Protein AF-A0A7J2NN88-F1 (afdb_monomer)

Foldseek 3Di:
DDDDDDDDDQFFAFQLVLLFLQQLLCVLVVHDGADWDWDCDPPPRDPTDTHRPPPPLPDADWQKLTKHFPDPVQWDKDFDFWDQDQPLDDPCPVPCVLQDDPVNLVVLVVVCCVVVLEHPVVVVQVVVQCVVLVVPRSLSSSQSVCSVVSDHDGDGNVSRVPDRDRDRPPDIDTDHPDIDIDIDALDQVSLVSSQSQAQPKDDGPDPDIDGHPDDDHDWDWDKDFFKDQAQGKDFDPDPQKAFDDADKDFQRWDQQVLVRHIDTTMIGGGRTMIGHMWIWDADPNDIHIGHPVSSCRRSVNPRD

pLDDT: mean 73.04, std 17.78, range [22.86, 96.5]

Nearest PDB structures (foldseek):
  7u6o-assembly1_A  TM=3.841E-01  e=6.157E+00  Ostreococcus tauri
  2v8m-assembly4_D  TM=2.211E-01  e=1.407E+00  Rhizopus arrhizus
  3nyy-assembly1_A-2  TM=2.351E-01  e=3.412E+00  Mediterraneibacter gnavus ATCC 29149

Radius of gyration: 25.9 Å; Cα contacts (8 Å, |Δi|>4): 496; chains: 1; bounding box: 53×58×75 Å

Solvent-accessible surface area (backbone atoms only — not comparable to full-atom values): 18151 Å² total; per-residue (Å²): 141,86,88,82,90,84,88,80,84,78,57,45,48,29,68,60,43,40,52,39,52,53,42,40,49,24,57,67,66,76,42,78,69,74,62,72,42,72,51,81,52,88,72,68,88,55,87,62,47,74,39,62,64,75,74,78,67,71,92,56,68,74,22,33,63,17,28,33,53,89,47,82,84,61,62,50,72,57,80,55,68,74,44,78,36,35,69,66,62,54,100,58,78,84,47,74,92,50,72,57,52,72,65,57,39,50,55,52,49,51,54,34,32,78,70,67,68,42,51,78,64,55,53,53,52,49,54,51,33,42,59,73,49,70,64,38,67,67,59,52,23,28,47,42,49,42,54,71,76,63,57,80,81,76,80,49,45,77,70,35,73,72,38,73,42,72,44,75,47,82,52,72,48,78,48,62,98,54,66,55,63,47,78,49,61,72,51,66,68,66,60,57,62,52,62,67,33,51,75,40,63,51,71,40,82,93,85,43,71,51,61,32,84,72,76,81,86,92,76,76,73,45,81,48,74,45,77,47,57,25,64,38,54,35,62,58,88,47,95,68,38,46,81,73,50,66,65,71,43,74,72,47,68,44,64,33,61,78,78,70,39,79,42,71,42,39,28,30,39,56,68,23,31,33,34,33,51,26,32,34,38,79,54,97,91,40,81,43,28,42,47,42,65,38,51,36,54,59,46,43,71,56,64,122

Secondary structure (DSSP, 8-state):
----------SB-HHHHHHHHHHHHHHHTTPPPPPEEEE--SSS----EEEE-GGGTTTS--EEEEEE-S-GGG-B--B---EEEETT--TTTT-GGG---HHHHHHHHHHHHHTTSS-HHHHHHHHHHHHHTTS-HHHHHHHHHHHHHT-S-PPPHHHHTT-EEEE----B--B-S--EEEEE-S-HHHHHHGGGGTT-EEEETTTEEEE----PPP---EEEEEEEE-SS-EESS-SSSEEEE--EEEEEEEEETTTTEEEEEEEEPTT-EEEEEEEEEEETTEEEEEEHHHHHHHHTS---

Mean predicted aligned error: 15.73 Å

Structure (mmCIF, N/CA/C/O backbone):
data_AF-A0A7J2N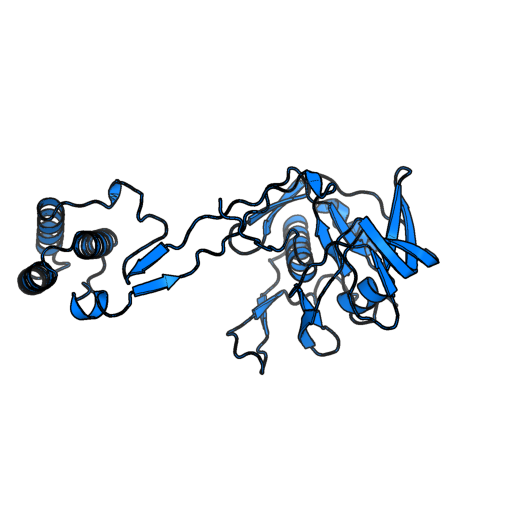N8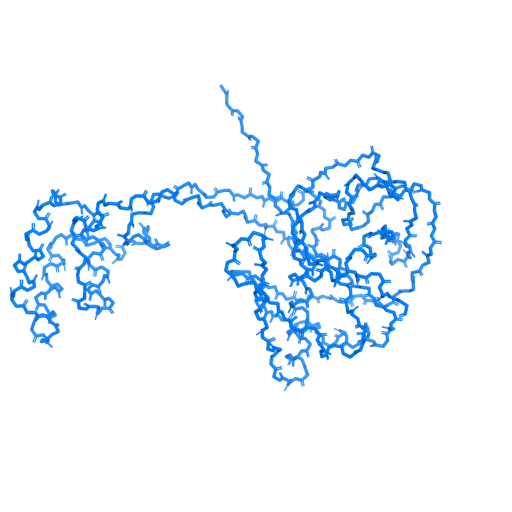8-F1
#
_entry.id   AF-A0A7J2NN88-F1
#
loop_
_atom_site.group_PDB
_atom_site.id
_atom_site.type_symbol
_atom_site.label_atom_id
_atom_site.label_alt_id
_atom_site.label_comp_id
_atom_site.label_asym_id
_atom_site.label_entity_id
_atom_site.label_seq_id
_atom_site.pdbx_PDB_ins_code
_atom_site.Cartn_x
_atom_site.Cartn_y
_atom_site.Cartn_z
_atom_site.occupancy
_atom_site.B_iso_or_equiv
_atom_site.auth_seq_id
_atom_site.auth_comp_id
_atom_site.auth_asym_id
_atom_site.auth_atom_id
_atom_site.pdbx_PDB_model_num
ATOM 1 N N . MET A 1 1 ? -7.362 36.820 5.274 1.00 25.73 1 MET A N 1
ATOM 2 C CA . MET A 1 1 ? -7.423 35.546 4.524 1.00 25.73 1 MET A CA 1
ATOM 3 C C . MET A 1 1 ? -6.273 34.670 4.976 1.00 25.73 1 MET A C 1
ATOM 5 O O . MET A 1 1 ? -5.182 35.193 5.164 1.00 25.73 1 MET A O 1
ATOM 9 N N . SER A 1 2 ? -6.511 33.378 5.180 1.00 22.86 2 SER A N 1
ATOM 10 C CA . SER A 1 2 ? -5.514 32.469 5.754 1.00 22.86 2 SER A CA 1
ATOM 11 C C . SER A 1 2 ? -5.391 31.232 4.872 1.00 22.86 2 SER A C 1
ATOM 13 O O . SER A 1 2 ? -6.405 30.613 4.565 1.00 22.86 2 SER A O 1
ATOM 15 N N . HIS A 1 3 ? -4.165 30.860 4.498 1.00 28.39 3 HIS A N 1
ATOM 16 C CA . HIS A 1 3 ? -3.872 29.606 3.801 1.00 28.39 3 HIS A CA 1
ATOM 17 C C . HIS A 1 3 ? -3.159 28.631 4.754 1.00 28.39 3 HIS A C 1
ATOM 19 O O . HIS A 1 3 ? -2.426 29.049 5.652 1.00 28.39 3 HIS A O 1
ATOM 25 N N . LYS A 1 4 ? -3.380 27.324 4.579 1.00 26.64 4 LYS A N 1
ATOM 26 C CA . LYS A 1 4 ? -2.626 26.252 5.251 1.00 26.64 4 LYS A CA 1
ATOM 27 C C . LYS A 1 4 ? -2.262 25.193 4.218 1.00 26.64 4 LYS A C 1
ATOM 29 O O . LYS A 1 4 ? -3.136 24.685 3.525 1.00 26.64 4 LYS A O 1
ATOM 34 N N . ARG A 1 5 ? -0.977 24.850 4.153 1.00 30.09 5 ARG A N 1
ATOM 35 C CA . ARG A 1 5 ? -0.443 23.739 3.360 1.00 30.09 5 ARG A CA 1
ATOM 36 C C . ARG A 1 5 ? -0.447 22.469 4.215 1.00 30.09 5 ARG A C 1
ATOM 38 O O . ARG A 1 5 ? 0.022 22.496 5.351 1.00 30.09 5 ARG A O 1
ATOM 45 N N . ILE A 1 6 ? -0.995 21.385 3.674 1.00 37.09 6 ILE A N 1
ATOM 46 C CA . ILE A 1 6 ? -1.133 20.067 4.314 1.00 37.09 6 ILE A CA 1
ATOM 47 C C . ILE A 1 6 ? -0.620 19.019 3.312 1.00 37.09 6 ILE A C 1
ATOM 49 O O . ILE A 1 6 ? -0.833 19.186 2.111 1.00 37.09 6 ILE A O 1
ATOM 53 N N . ALA A 1 7 ? 0.081 17.984 3.778 1.00 35.41 7 ALA A N 1
ATOM 54 C CA . ALA A 1 7 ? 0.614 16.906 2.944 1.00 35.41 7 ALA A CA 1
ATOM 55 C C . ALA A 1 7 ? 0.288 15.533 3.559 1.00 35.41 7 ALA A C 1
ATOM 57 O O . ALA A 1 7 ? 0.607 15.333 4.728 1.00 35.41 7 ALA A O 1
ATOM 58 N N . SER A 1 8 ? -0.271 14.631 2.734 1.00 43.12 8 SER A N 1
ATOM 59 C CA . SER A 1 8 ? -0.613 13.226 3.039 1.00 43.12 8 SER A CA 1
ATOM 60 C C . SER A 1 8 ? 0.089 12.230 2.118 1.00 43.12 8 SER A C 1
ATOM 62 O O . SER A 1 8 ? 0.478 12.589 1.003 1.00 43.12 8 SER A O 1
ATOM 64 N N . TYR A 1 9 ? 0.047 10.945 2.486 1.00 51.28 9 TYR A N 1
ATOM 65 C CA . TYR A 1 9 ? 0.211 9.820 1.563 1.00 51.28 9 TYR A CA 1
ATOM 66 C C . TYR A 1 9 ? -1.065 9.569 0.740 1.00 51.28 9 TYR A C 1
ATOM 68 O O . TYR A 1 9 ? -2.156 9.402 1.278 1.00 51.28 9 TYR A O 1
ATOM 76 N N . ARG A 1 10 ? -0.914 9.527 -0.589 1.00 60.31 10 ARG A N 1
ATOM 77 C CA . ARG A 1 10 ? -2.006 9.404 -1.576 1.00 60.31 10 ARG A CA 1
ATOM 78 C C . ARG A 1 10 ? -2.145 7.999 -2.178 1.00 60.31 10 ARG A C 1
ATOM 80 O O . ARG A 1 10 ? -2.631 7.864 -3.293 1.00 60.31 10 ARG A O 1
ATOM 87 N N . PHE A 1 11 ? -1.626 6.980 -1.499 1.00 72.38 11 PHE A N 1
ATOM 88 C CA . PHE A 1 11 ? -1.401 5.658 -2.082 1.00 72.38 11 PHE A CA 1
ATOM 89 C C . PHE A 1 11 ? -1.310 4.565 -1.017 1.00 72.38 11 PHE A C 1
ATOM 91 O O . PHE A 1 11 ? -1.088 4.853 0.161 1.00 72.38 11 PHE A O 1
ATOM 98 N N . ILE A 1 12 ? -1.426 3.312 -1.451 1.00 76.56 12 ILE A N 1
ATOM 99 C CA . ILE A 1 12 ? -1.136 2.137 -0.629 1.00 76.56 12 ILE A CA 1
ATOM 100 C C . ILE A 1 12 ? 0.362 1.822 -0.748 1.00 76.56 12 ILE A C 1
ATOM 102 O O . ILE A 1 12 ? 0.826 1.535 -1.855 1.00 76.56 12 ILE A O 1
ATOM 106 N N . PRO A 1 13 ? 1.124 1.808 0.363 1.00 75.69 13 PRO A N 1
ATOM 107 C CA . PRO A 1 13 ? 2.543 1.474 0.328 1.00 75.69 13 PRO A CA 1
ATOM 108 C C . PRO A 1 13 ? 2.817 0.069 -0.231 1.00 75.69 13 PRO A C 1
ATOM 110 O O . PRO A 1 13 ? 2.067 -0.855 0.105 1.00 75.69 13 PRO A O 1
ATOM 113 N N . PRO A 1 14 ? 3.928 -0.127 -0.971 1.00 77.56 14 PRO A N 1
ATOM 114 C CA . PRO A 1 14 ? 4.373 -1.421 -1.488 1.00 77.56 14 PRO A CA 1
ATOM 115 C C . PRO A 1 14 ? 4.200 -2.588 -0.513 1.00 77.56 14 PRO A C 1
ATOM 117 O O . PRO A 1 14 ? 3.516 -3.561 -0.823 1.00 77.56 14 PRO A O 1
ATOM 120 N N . THR A 1 15 ? 4.716 -2.440 0.710 1.00 72.38 15 THR A N 1
ATOM 121 C CA . THR A 1 15 ? 4.679 -3.467 1.764 1.00 72.38 15 THR A CA 1
ATOM 122 C C . THR A 1 15 ? 3.265 -3.791 2.245 1.00 72.38 15 THR A C 1
ATOM 124 O O . THR A 1 15 ? 2.949 -4.947 2.527 1.00 72.38 15 THR A O 1
ATOM 127 N N . THR A 1 16 ? 2.393 -2.781 2.328 1.00 77.12 16 THR A N 1
ATOM 128 C CA . THR A 1 16 ? 0.988 -2.968 2.718 1.00 77.12 16 THR A CA 1
ATOM 129 C C . THR A 1 16 ? 0.231 -3.710 1.622 1.00 77.12 16 THR A C 1
ATOM 131 O O . THR A 1 16 ? -0.538 -4.620 1.931 1.00 77.12 16 THR A O 1
ATOM 134 N N . PHE A 1 17 ? 0.483 -3.363 0.357 1.00 82.06 17 PHE A N 1
ATOM 135 C CA . PHE A 1 17 ? -0.151 -4.011 -0.787 1.00 82.06 17 PHE A CA 1
ATOM 136 C C . PHE A 1 17 ? 0.318 -5.465 -0.961 1.00 82.06 17 PHE A C 1
ATOM 138 O O . PHE A 1 17 ? -0.526 -6.345 -1.100 1.00 82.06 17 PHE A O 1
ATOM 145 N N . SER A 1 18 ? 1.617 -5.764 -0.803 1.00 78.88 18 SER A N 1
ATOM 146 C CA . SER A 1 18 ? 2.124 -7.151 -0.799 1.00 78.88 18 SER A CA 1
ATOM 147 C C . SER A 1 18 ? 1.415 -8.022 0.238 1.00 78.88 18 SER A C 1
ATOM 149 O O . SER A 1 18 ? 0.955 -9.120 -0.064 1.00 78.88 18 SER A O 1
ATOM 151 N N . GLY A 1 19 ? 1.294 -7.527 1.475 1.00 78.56 19 GLY A N 1
ATOM 152 C CA . GLY A 1 19 ? 0.622 -8.269 2.540 1.00 78.56 19 GLY A CA 1
ATOM 153 C C . GLY A 1 19 ? -0.883 -8.424 2.313 1.00 78.56 19 GLY A C 1
ATOM 154 O O . GLY A 1 19 ? -1.482 -9.385 2.786 1.00 78.56 19 GLY A O 1
ATOM 155 N N . TYR A 1 20 ? -1.517 -7.484 1.614 1.00 84.81 20 TYR A N 1
ATOM 156 C CA . TYR A 1 20 ? -2.911 -7.610 1.196 1.00 84.81 20 TYR A CA 1
ATOM 157 C C . TYR A 1 20 ? -3.074 -8.735 0.161 1.00 84.81 20 TYR A C 1
ATOM 159 O O . TYR A 1 20 ? -3.849 -9.657 0.408 1.00 84.81 20 TYR A O 1
ATOM 167 N N . LEU A 1 21 ? -2.275 -8.727 -0.910 1.00 85.56 21 LEU A N 1
ATOM 168 C CA . LEU A 1 21 ? -2.318 -9.733 -1.979 1.00 85.56 21 LEU A CA 1
ATOM 169 C C . LEU A 1 21 ? -2.053 -11.156 -1.472 1.00 85.56 21 LEU A C 1
ATOM 171 O O . LEU A 1 21 ? -2.799 -12.070 -1.808 1.00 85.56 21 LEU A O 1
ATOM 175 N N . LEU A 1 22 ? -1.053 -11.343 -0.601 1.00 82.94 22 LEU A N 1
ATOM 176 C CA . LEU A 1 22 ? -0.757 -12.661 -0.024 1.00 82.94 22 LEU A CA 1
ATOM 177 C C . LEU A 1 22 ? -1.955 -13.228 0.758 1.00 82.94 22 LEU A C 1
ATOM 179 O O . LEU A 1 22 ? -2.246 -14.418 0.671 1.00 82.94 22 LEU A O 1
ATOM 183 N N . ARG A 1 23 ? -2.676 -12.388 1.515 1.00 84.81 23 ARG A N 1
ATOM 184 C CA . ARG A 1 23 ? -3.878 -12.839 2.237 1.00 84.81 23 ARG A CA 1
ATOM 185 C C . ARG A 1 23 ? -4.978 -13.259 1.275 1.00 84.81 23 ARG A C 1
ATOM 187 O O . ARG A 1 23 ? -5.608 -14.278 1.529 1.00 84.81 23 ARG A O 1
ATOM 194 N N . LEU A 1 24 ? -5.192 -12.504 0.196 1.00 87.31 24 LEU A N 1
ATOM 195 C CA . LEU A 1 24 ? -6.176 -12.877 -0.820 1.00 87.31 24 LEU A CA 1
ATOM 196 C C . LEU A 1 24 ? -5.834 -14.215 -1.467 1.00 87.31 24 LEU A C 1
ATOM 198 O O . LEU A 1 24 ? -6.719 -15.048 -1.597 1.00 87.31 24 LEU A O 1
ATOM 202 N N . LEU A 1 25 ? -4.562 -14.442 -1.799 1.00 85.38 25 LEU A N 1
ATOM 203 C CA . LEU A 1 25 ? -4.122 -15.697 -2.403 1.00 85.38 25 LEU A CA 1
ATOM 204 C C . LEU A 1 25 ? -4.318 -16.893 -1.464 1.00 85.38 25 LEU A C 1
ATOM 206 O O . LEU A 1 25 ? -4.768 -17.952 -1.882 1.00 85.38 25 LEU A O 1
ATOM 210 N N . HIS A 1 26 ? -4.018 -16.734 -0.172 1.00 84.75 26 HIS A N 1
ATOM 211 C CA . HIS A 1 26 ? -4.295 -17.793 0.801 1.00 84.75 26 HIS A CA 1
ATOM 212 C C . HIS A 1 26 ? -5.800 -18.061 0.924 1.00 84.75 26 HIS A C 1
ATOM 214 O O . HIS A 1 26 ? -6.202 -19.218 0.984 1.00 84.75 26 HIS A O 1
ATOM 220 N N . LEU A 1 27 ? -6.627 -17.009 0.926 1.00 86.94 27 LEU A N 1
ATOM 221 C CA . LEU A 1 27 ? -8.084 -17.144 0.972 1.00 86.94 27 LEU A CA 1
ATOM 222 C C . LEU A 1 27 ? -8.647 -17.819 -0.282 1.00 86.94 27 LEU A C 1
ATOM 224 O O . LEU A 1 27 ? -9.526 -18.665 -0.151 1.00 86.94 27 LEU A O 1
ATOM 228 N N . SER A 1 28 ? -8.154 -17.477 -1.474 1.00 87.06 28 SER A N 1
ATOM 229 C CA . SER A 1 28 ? -8.618 -18.082 -2.727 1.00 87.06 28 SER A CA 1
ATOM 230 C C . SER A 1 28 ? -8.221 -19.550 -2.856 1.00 87.06 28 SER A C 1
ATOM 232 O O . SER A 1 28 ? -8.925 -20.321 -3.496 1.00 87.06 28 SER A O 1
ATOM 234 N N . GLN A 1 29 ? -7.129 -19.948 -2.205 1.00 85.81 29 GLN A N 1
ATOM 235 C CA . GLN A 1 29 ? -6.633 -21.323 -2.174 1.00 85.81 29 GLN A CA 1
ATOM 236 C C . GLN A 1 29 ? -7.131 -22.127 -0.960 1.00 85.81 29 GLN A C 1
ATOM 238 O O . GLN A 1 29 ? -6.608 -23.211 -0.707 1.00 85.81 29 GLN A O 1
ATOM 243 N N . GLU A 1 30 ? -8.074 -21.591 -0.176 1.00 87.00 30 GLU A N 1
ATOM 244 C CA . GLU A 1 30 ? -8.588 -22.205 1.063 1.00 87.00 30 GLU A CA 1
ATOM 245 C C . GLU A 1 30 ? -7.484 -22.583 2.078 1.00 87.00 30 GLU A C 1
ATOM 247 O O . GLU A 1 30 ? -7.626 -23.487 2.904 1.00 87.00 30 GLU A O 1
ATOM 252 N N . LYS A 1 31 ? -6.356 -21.864 2.044 1.00 84.44 31 LYS A N 1
ATOM 253 C CA . LYS A 1 31 ? -5.227 -22.041 2.963 1.00 84.44 31 LYS A CA 1
ATOM 254 C C . LYS A 1 31 ? -5.415 -21.195 4.217 1.00 84.44 31 LYS A C 1
ATOM 256 O O . LYS A 1 31 ? -6.056 -20.144 4.218 1.00 84.44 31 LYS A O 1
ATOM 261 N N . SER A 1 32 ? -4.767 -21.605 5.306 1.00 83.00 32 SER A N 1
ATOM 262 C CA . SER A 1 32 ? -4.684 -20.773 6.509 1.00 83.00 32 SER A CA 1
ATOM 263 C C . SER A 1 32 ? -4.005 -19.440 6.197 1.00 83.00 32 SER A C 1
ATOM 265 O O . SER A 1 32 ? -2.971 -19.420 5.524 1.00 83.00 32 SER A O 1
ATOM 267 N N . LEU A 1 33 ? -4.539 -18.338 6.731 1.00 82.12 33 LEU A N 1
ATOM 268 C CA . LEU A 1 33 ? -3.935 -17.014 6.575 1.00 82.12 33 LEU A CA 1
ATOM 269 C C . LEU A 1 33 ? -2.472 -17.002 7.058 1.00 82.12 33 LEU A C 1
ATOM 271 O O . LEU A 1 33 ? -2.159 -17.637 8.071 1.00 82.12 33 LEU A O 1
ATOM 275 N N . PRO A 1 34 ? -1.583 -16.256 6.376 1.00 75.00 34 PRO A N 1
ATOM 276 C CA . PRO A 1 34 ? -0.173 -16.189 6.734 1.00 75.00 34 PRO A CA 1
ATOM 277 C C . PRO A 1 34 ? 0.003 -15.674 8.166 1.00 75.00 34 PRO A C 1
ATOM 279 O O . PRO A 1 34 ? -0.663 -14.723 8.599 1.00 75.00 34 PRO A O 1
ATOM 282 N N . LYS A 1 35 ? 0.919 -16.305 8.907 1.00 70.56 35 LYS A N 1
ATOM 283 C CA . LYS A 1 35 ? 1.255 -15.881 10.267 1.00 70.56 35 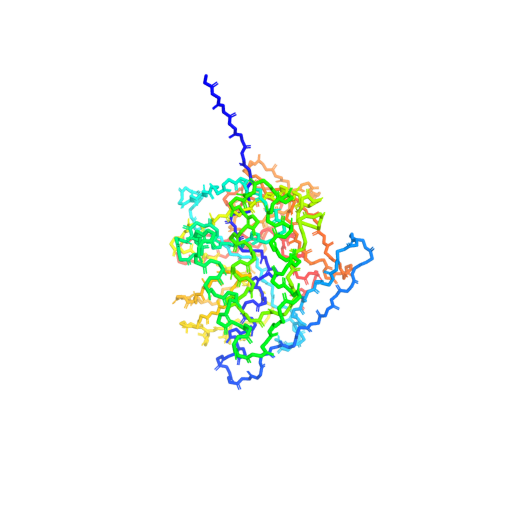LYS A CA 1
ATOM 284 C C . LYS A 1 35 ? 1.962 -14.527 10.224 1.00 70.56 35 LYS A C 1
ATOM 286 O O . LYS A 1 35 ? 2.771 -14.242 9.345 1.00 70.56 35 LYS A O 1
ATOM 291 N N . GLN A 1 36 ? 1.623 -13.673 11.182 1.00 68.12 36 GLN A N 1
ATOM 292 C CA . GLN A 1 36 ? 2.306 -12.398 11.366 1.00 68.12 36 GLN A CA 1
ATOM 293 C C . GLN A 1 36 ? 3.562 -12.629 12.198 1.00 68.12 36 GLN A C 1
ATOM 295 O O . GLN A 1 36 ? 3.471 -13.142 13.314 1.00 68.12 36 GLN A O 1
ATOM 300 N N . THR A 1 37 ? 4.702 -12.192 11.682 1.00 63.66 37 THR A N 1
ATOM 301 C CA . THR A 1 37 ? 5.968 -12.190 12.409 1.00 63.66 37 THR A CA 1
ATOM 302 C C . THR A 1 37 ? 6.229 -10.773 12.910 1.00 63.66 37 THR A C 1
ATOM 304 O O . THR A 1 37 ? 6.075 -9.788 12.181 1.00 63.66 37 THR A O 1
ATOM 307 N N . ILE A 1 38 ? 6.576 -10.651 14.190 1.00 62.69 38 ILE A N 1
ATOM 308 C CA . ILE A 1 38 ? 6.911 -9.362 14.795 1.00 62.69 38 ILE A CA 1
ATOM 309 C C . ILE A 1 38 ? 8.376 -9.074 14.502 1.00 62.69 38 ILE A C 1
ATOM 311 O O . ILE A 1 38 ? 9.263 -9.780 14.982 1.00 62.69 38 ILE A O 1
ATOM 315 N N . PHE A 1 39 ? 8.630 -8.014 13.741 1.00 58.78 39 PHE A N 1
ATOM 316 C CA . PHE A 1 39 ? 9.981 -7.540 13.505 1.00 58.78 39 PHE A CA 1
ATOM 317 C C . PHE A 1 39 ? 10.333 -6.459 14.528 1.00 58.78 39 PHE A C 1
ATOM 319 O O . PHE A 1 39 ? 9.760 -5.366 14.527 1.00 58.78 39 PHE A O 1
ATOM 326 N N . LYS A 1 40 ? 11.284 -6.768 15.414 1.00 57.53 40 LYS A N 1
ATOM 327 C CA . LYS A 1 40 ? 11.813 -5.813 16.391 1.00 57.53 40 LYS A CA 1
ATOM 328 C C . LYS A 1 40 ? 12.933 -5.014 15.738 1.00 57.53 40 LYS A C 1
ATOM 330 O O . LYS A 1 40 ? 13.948 -5.583 15.349 1.00 57.53 40 LYS A O 1
ATOM 335 N N . THR A 1 41 ? 12.753 -3.703 15.604 1.00 49.47 41 THR A N 1
ATOM 336 C CA . THR A 1 41 ? 13.817 -2.805 15.143 1.00 49.47 41 THR A CA 1
ATOM 337 C C . THR A 1 41 ? 14.453 -2.109 16.343 1.00 49.47 41 THR A C 1
ATOM 339 O O . THR A 1 41 ? 13.774 -1.729 17.294 1.00 49.47 41 THR A O 1
ATOM 342 N N . GLU A 1 42 ? 15.775 -1.939 16.315 1.00 51.91 42 GLU A N 1
ATOM 343 C CA . GLU A 1 42 ? 16.489 -1.261 17.405 1.00 51.91 42 GLU A CA 1
ATOM 344 C C . GLU A 1 42 ? 16.276 0.261 17.376 1.00 51.91 42 GLU A C 1
ATOM 346 O O . GLU A 1 42 ? 16.310 0.917 18.420 1.00 51.91 42 GLU A O 1
ATOM 351 N N . LYS A 1 43 ? 16.049 0.841 16.185 1.00 48.69 43 LYS A N 1
ATOM 352 C CA . LYS A 1 43 ? 15.820 2.281 15.981 1.00 48.69 43 LYS A CA 1
ATOM 353 C C . LYS A 1 43 ? 14.898 2.542 14.779 1.00 48.69 43 LYS A C 1
ATOM 355 O O . LYS A 1 43 ? 15.205 2.065 13.685 1.00 48.69 43 LYS A O 1
ATOM 360 N N . PRO A 1 44 ? 13.832 3.351 14.926 1.00 44.53 44 PRO A N 1
ATOM 361 C CA . PRO A 1 44 ? 13.361 3.975 16.166 1.00 44.53 44 PRO A CA 1
ATOM 362 C C . PRO A 1 44 ? 12.755 2.924 17.114 1.00 44.53 44 PRO A C 1
ATOM 364 O O . PRO A 1 44 ? 12.310 1.887 16.639 1.00 44.53 44 PRO A O 1
ATOM 367 N N . GLN A 1 45 ? 12.733 3.187 18.430 1.00 45.16 45 GLN A N 1
ATOM 368 C CA . GLN A 1 45 ? 12.013 2.361 19.419 1.00 45.16 45 GLN A CA 1
ATOM 369 C C . GLN A 1 45 ? 10.499 2.469 19.179 1.00 45.16 45 GLN A C 1
ATOM 371 O O . GLN A 1 45 ? 9.775 3.150 19.901 1.00 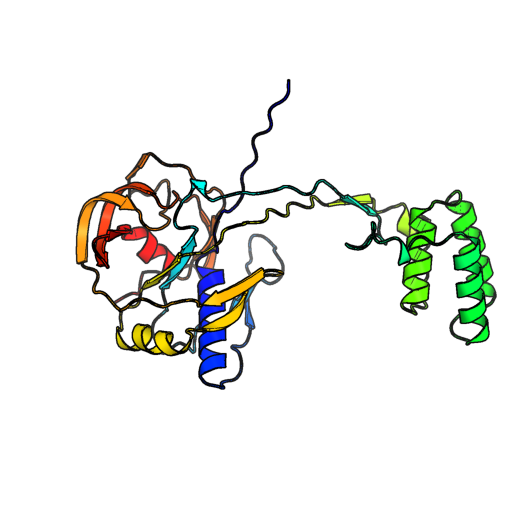45.16 45 GLN A O 1
ATOM 376 N N . ILE A 1 46 ? 10.025 1.856 18.103 1.00 45.78 46 ILE A N 1
ATOM 377 C CA . ILE A 1 46 ? 8.611 1.692 17.808 1.00 45.78 46 ILE A CA 1
ATOM 378 C C . ILE A 1 46 ? 8.314 0.229 18.097 1.00 45.78 46 ILE A C 1
ATOM 380 O O . ILE A 1 46 ? 8.946 -0.663 17.535 1.00 45.78 46 ILE A O 1
ATOM 384 N N . SER A 1 47 ? 7.392 -0.000 19.027 1.00 41.62 47 SER A N 1
ATOM 385 C CA . SER A 1 47 ? 6.919 -1.331 19.382 1.00 41.62 47 SER A CA 1
ATOM 386 C C . SER A 1 47 ? 6.347 -2.031 18.150 1.00 41.62 47 SER A C 1
ATOM 388 O O . SER A 1 47 ? 5.401 -1.530 17.545 1.00 41.62 47 SER A O 1
ATOM 390 N N . ASP A 1 48 ? 6.945 -3.178 17.835 1.00 48.22 48 ASP A N 1
ATOM 391 C CA . ASP A 1 48 ? 6.381 -4.311 17.107 1.00 48.22 48 ASP A CA 1
ATOM 392 C C . ASP A 1 48 ? 5.712 -3.984 15.760 1.00 48.22 48 ASP A C 1
ATOM 394 O O . ASP A 1 48 ? 4.494 -3.833 15.649 1.00 48.22 48 ASP A O 1
ATOM 398 N N . TYR A 1 49 ? 6.507 -3.943 14.684 1.00 53.91 49 TYR A N 1
ATOM 399 C CA . TYR A 1 49 ? 5.940 -3.986 13.337 1.00 53.91 49 TYR A CA 1
ATOM 400 C C . TYR A 1 49 ? 5.597 -5.426 12.967 1.00 53.91 49 TYR A C 1
ATOM 402 O O . TYR A 1 49 ? 6.470 -6.290 12.879 1.00 53.91 49 TYR A O 1
ATOM 410 N N . HIS A 1 50 ? 4.315 -5.664 12.713 1.00 57.38 50 HIS A N 1
ATOM 411 C CA . HIS A 1 50 ? 3.836 -6.926 12.170 1.00 57.38 50 HIS A CA 1
ATOM 412 C C . HIS A 1 50 ? 4.117 -6.957 10.671 1.00 57.38 50 HIS A C 1
ATOM 414 O O . HIS A 1 50 ? 3.526 -6.196 9.900 1.00 57.38 50 HIS A O 1
ATOM 420 N N . ILE A 1 51 ? 5.012 -7.844 10.259 1.00 60.28 51 ILE A N 1
ATOM 421 C CA . ILE A 1 51 ? 5.244 -8.162 8.855 1.00 60.28 51 ILE A CA 1
ATOM 422 C C . ILE A 1 51 ? 4.634 -9.539 8.612 1.00 60.28 51 ILE A C 1
ATOM 424 O O . ILE A 1 51 ? 4.760 -10.443 9.436 1.00 60.28 51 ILE A O 1
ATOM 428 N N . LEU A 1 52 ? 3.926 -9.696 7.497 1.00 62.81 52 LEU A N 1
ATOM 429 C CA . LEU A 1 52 ? 3.620 -11.036 7.017 1.00 62.81 52 LEU A CA 1
ATOM 430 C C . LEU A 1 52 ? 4.909 -11.607 6.459 1.00 62.81 52 LEU A C 1
ATOM 432 O O . LEU A 1 52 ? 5.476 -11.038 5.527 1.00 62.81 52 LEU A O 1
ATOM 436 N N . GLU A 1 53 ? 5.388 -12.684 7.061 1.00 57.12 53 GLU A N 1
ATOM 437 C CA . GLU A 1 53 ? 6.533 -13.400 6.530 1.00 57.12 53 GLU A CA 1
ATOM 438 C C . GLU A 1 53 ? 6.134 -13.943 5.156 1.00 57.12 53 GLU A C 1
ATOM 440 O O . GLU A 1 53 ? 5.279 -14.816 5.036 1.00 57.12 53 GLU A O 1
ATOM 445 N N . LEU A 1 54 ? 6.686 -13.344 4.097 1.00 57.16 54 LEU A N 1
ATOM 446 C CA . LEU A 1 54 ? 6.396 -13.700 2.704 1.00 57.16 54 LEU A CA 1
ATOM 447 C C . LEU A 1 54 ? 7.129 -14.995 2.298 1.00 57.16 54 LEU A C 1
ATOM 449 O O . LEU A 1 54 ? 7.527 -15.131 1.146 1.00 57.16 54 LEU A O 1
ATOM 453 N N . SER A 1 55 ? 7.362 -15.920 3.238 1.00 54.56 55 SER A N 1
ATOM 454 C CA . SER A 1 55 ? 8.053 -17.189 2.974 1.00 54.56 55 SER A CA 1
ATOM 455 C C . SER A 1 55 ? 7.275 -18.082 2.006 1.00 54.56 55 SER A C 1
ATOM 457 O O . SER A 1 55 ? 7.887 -18.858 1.278 1.00 54.56 55 SER A O 1
ATOM 459 N N . ASP A 1 56 ? 5.944 -17.936 1.971 1.00 51.94 56 ASP A N 1
ATOM 460 C CA . ASP A 1 56 ? 5.042 -18.930 1.376 1.00 51.94 56 ASP A CA 1
ATOM 461 C C . ASP A 1 56 ? 4.511 -18.588 -0.026 1.00 51.94 56 ASP A C 1
ATOM 463 O O . ASP A 1 56 ? 3.882 -19.433 -0.657 1.00 51.94 56 ASP A O 1
ATOM 467 N N . LEU A 1 57 ? 4.820 -17.417 -0.593 1.00 46.44 57 LEU A N 1
ATOM 468 C CA . LEU A 1 57 ? 4.543 -17.129 -2.013 1.00 46.44 57 LEU A CA 1
ATOM 469 C C . LEU A 1 57 ? 5.685 -17.683 -2.911 1.00 46.44 57 LEU A C 1
ATOM 471 O O . LEU A 1 57 ? 6.259 -16.973 -3.720 1.00 46.44 57 LEU A O 1
ATOM 475 N N . MET A 1 58 ? 6.059 -18.952 -2.697 1.00 46.78 58 MET A N 1
ATOM 476 C CA . MET A 1 58 ? 6.906 -19.826 -3.537 1.00 46.78 58 MET A CA 1
ATOM 477 C C . MET A 1 58 ? 8.232 -19.226 -4.080 1.00 46.78 58 MET A C 1
ATOM 479 O O . MET A 1 58 ? 8.386 -18.896 -5.253 1.00 46.78 58 MET A O 1
ATOM 483 N N . THR A 1 59 ? 9.255 -19.208 -3.217 1.00 46.47 59 THR A N 1
ATOM 484 C CA . THR A 1 59 ? 10.715 -19.056 -3.473 1.00 46.47 59 THR A CA 1
ATOM 485 C C . THR A 1 59 ? 11.283 -17.745 -4.037 1.00 46.47 59 THR A C 1
ATOM 487 O O . THR A 1 59 ? 12.462 -17.487 -3.791 1.00 46.47 59 THR A O 1
ATOM 490 N N . SER A 1 60 ? 10.507 -16.862 -4.668 1.00 54.50 60 SER A N 1
ATOM 491 C CA . SER A 1 60 ? 10.990 -15.531 -5.083 1.00 54.50 60 SER A CA 1
ATOM 492 C C . SER A 1 60 ? 9.990 -14.432 -4.720 1.00 54.50 60 SER A C 1
ATOM 494 O O . SER A 1 60 ? 8.780 -14.623 -4.689 1.00 54.50 60 SER A O 1
ATOM 496 N N . ARG A 1 61 ? 10.507 -13.277 -4.300 1.00 66.56 61 ARG A N 1
ATOM 497 C CA . ARG A 1 61 ? 9.717 -12.221 -3.656 1.00 66.56 61 ARG A CA 1
ATOM 498 C C . ARG A 1 61 ? 8.769 -11.574 -4.668 1.00 66.56 61 ARG A C 1
ATOM 500 O O . ARG A 1 61 ? 9.232 -10.954 -5.621 1.00 66.56 61 ARG A O 1
ATOM 507 N N . LEU A 1 62 ? 7.460 -11.627 -4.415 1.00 73.81 62 LEU A N 1
ATOM 508 C CA . LEU A 1 62 ? 6.485 -10.830 -5.161 1.00 73.81 62 LEU A CA 1
ATOM 509 C C . LEU A 1 62 ? 6.745 -9.332 -4.923 1.00 73.81 62 LEU A C 1
ATOM 511 O O . LEU A 1 62 ? 6.484 -8.810 -3.832 1.00 73.81 62 LEU A O 1
ATOM 515 N N . CYS A 1 63 ? 7.265 -8.635 -5.934 1.00 82.88 63 CYS A N 1
ATOM 516 C CA . CYS A 1 63 ? 7.598 -7.222 -5.829 1.00 82.88 63 CYS A CA 1
ATOM 517 C C . CYS A 1 63 ? 6.362 -6.371 -6.134 1.00 82.88 63 CYS A C 1
ATOM 519 O O . CYS A 1 63 ? 6.023 -6.104 -7.283 1.00 82.88 63 CYS A O 1
ATOM 521 N N . SER A 1 64 ? 5.672 -5.947 -5.080 1.00 86.44 64 SER A N 1
ATOM 522 C CA . SER A 1 64 ? 4.638 -4.917 -5.170 1.00 86.44 64 SER A CA 1
ATOM 523 C C . SER A 1 64 ? 5.286 -3.550 -5.336 1.00 86.44 64 SER A C 1
ATOM 525 O O . SER A 1 64 ? 6.195 -3.200 -4.583 1.00 86.44 64 SER A O 1
ATOM 527 N N . LEU A 1 65 ? 4.762 -2.742 -6.251 1.00 87.25 65 LEU A N 1
ATOM 528 C CA . LEU A 1 65 ? 5.174 -1.351 -6.429 1.00 87.25 65 LEU A CA 1
ATOM 529 C C . LEU A 1 65 ? 4.205 -0.370 -5.767 1.00 87.25 65 LEU A C 1
ATOM 531 O O . LEU A 1 65 ? 4.324 0.824 -5.995 1.00 87.25 65 LEU A O 1
ATOM 535 N N . GLY A 1 66 ? 3.290 -0.857 -4.921 1.00 84.81 66 GLY A N 1
ATOM 536 C CA . GLY A 1 66 ? 2.218 -0.067 -4.315 1.00 84.81 66 GLY A CA 1
ATOM 537 C C . GLY A 1 66 ? 1.007 0.071 -5.235 1.00 84.81 66 GLY A C 1
ATOM 538 O O . GLY A 1 66 ? 1.000 -0.451 -6.349 1.00 84.81 66 GLY A O 1
ATOM 539 N N . ALA A 1 67 ? -0.025 0.762 -4.750 1.00 86.56 67 ALA A N 1
ATOM 540 C CA . ALA A 1 67 ? -1.225 1.042 -5.534 1.00 86.56 67 ALA A CA 1
ATOM 541 C C . ALA A 1 67 ? -1.652 2.509 -5.416 1.00 86.56 67 ALA A C 1
ATOM 543 O O . ALA A 1 67 ? -1.642 3.080 -4.320 1.00 86.56 67 ALA A O 1
ATOM 544 N N . TYR A 1 68 ? -2.015 3.108 -6.551 1.00 83.88 68 TYR A N 1
ATOM 545 C CA . TYR A 1 68 ? -2.164 4.554 -6.738 1.00 83.88 68 TYR A CA 1
ATOM 546 C C . TYR A 1 68 ? -3.432 4.876 -7.535 1.00 83.88 68 TYR A C 1
ATOM 548 O O . TYR A 1 68 ? -3.837 4.065 -8.363 1.00 83.88 68 TYR A O 1
ATOM 556 N N . PRO A 1 69 ? -4.052 6.051 -7.338 1.00 76.62 69 PRO A N 1
ATOM 557 C CA . PRO A 1 69 ? -5.108 6.514 -8.231 1.00 76.62 69 PRO A CA 1
ATOM 558 C C . PRO A 1 69 ? -4.563 6.693 -9.650 1.00 76.62 69 PRO A C 1
ATOM 560 O O . PRO A 1 69 ? -3.472 7.244 -9.809 1.00 76.62 69 PRO A O 1
ATOM 563 N N . GLU A 1 70 ? -5.335 6.308 -10.667 1.00 67.19 70 GLU A N 1
ATOM 564 C CA . GLU A 1 70 ? -4.945 6.494 -12.075 1.00 67.19 70 GLU A CA 1
ATOM 565 C C . GLU A 1 70 ? -4.727 7.982 -12.412 1.00 67.19 70 GLU A C 1
ATOM 567 O O . GLU A 1 70 ? -3.804 8.345 -13.140 1.00 67.19 70 GLU A O 1
ATOM 572 N N . PHE A 1 71 ? -5.524 8.871 -11.806 1.00 61.62 71 PHE A N 1
ATOM 573 C CA . PHE A 1 71 ? -5.443 10.315 -12.023 1.00 61.62 71 PHE A CA 1
ATOM 574 C C . PHE A 1 71 ? -5.196 11.069 -10.719 1.00 61.62 71 PHE A C 1
ATOM 576 O O . PHE A 1 71 ? -6.043 11.085 -9.823 1.00 61.62 71 PHE A O 1
ATOM 583 N N . ALA A 1 72 ? -4.087 11.810 -10.647 1.00 54.66 72 ALA A N 1
ATOM 584 C CA . ALA A 1 72 ? -3.761 12.666 -9.502 1.00 54.66 72 ALA A CA 1
ATOM 585 C C . ALA A 1 72 ? -4.837 13.733 -9.195 1.00 54.66 72 ALA A C 1
ATOM 587 O O . ALA A 1 72 ? -4.934 14.190 -8.057 1.00 54.66 72 ALA A O 1
ATOM 588 N N . SER A 1 73 ? -5.645 14.120 -10.190 1.00 52.25 73 SER A N 1
ATOM 589 C CA . SER A 1 73 ? -6.755 15.079 -10.077 1.00 52.25 73 SER A CA 1
ATOM 590 C C . SER A 1 73 ? -8.017 14.506 -9.424 1.00 52.25 73 SER A C 1
ATOM 592 O O . SER A 1 73 ? -8.825 15.273 -8.913 1.00 52.25 73 SER A O 1
ATOM 594 N N . THR A 1 74 ? -8.185 13.179 -9.394 1.00 48.75 74 THR A N 1
ATOM 595 C CA . THR A 1 74 ? -9.324 12.516 -8.720 1.00 48.75 74 THR A CA 1
ATOM 596 C C . THR A 1 74 ? -9.125 12.396 -7.208 1.00 48.75 74 THR A C 1
ATOM 598 O O . THR A 1 74 ? -9.973 11.865 -6.495 1.00 48.75 74 THR A O 1
ATOM 601 N N . PHE A 1 75 ? -8.002 12.908 -6.699 1.00 55.31 75 PHE A N 1
ATOM 602 C CA . PHE A 1 75 ? -7.655 12.867 -5.291 1.00 55.31 75 PHE A CA 1
ATOM 603 C C . PHE A 1 75 ? -8.434 13.913 -4.497 1.00 55.31 75 PHE A C 1
ATOM 605 O O . PHE A 1 75 ? -8.230 15.115 -4.669 1.00 55.31 75 PHE A O 1
ATOM 612 N N . THR A 1 76 ? -9.234 13.455 -3.535 1.00 42.53 76 THR A N 1
ATOM 613 C CA . THR A 1 76 ? -9.740 14.332 -2.478 1.00 42.53 76 THR A CA 1
ATOM 614 C C . THR A 1 76 ? -9.352 13.786 -1.111 1.00 42.53 76 THR A C 1
ATOM 616 O O . THR A 1 76 ? -9.694 12.656 -0.768 1.00 42.53 76 THR A O 1
ATOM 619 N N . SER A 1 77 ? -8.634 14.595 -0.325 1.00 43.56 77 SER A N 1
ATOM 620 C CA . SER A 1 77 ? -8.367 14.326 1.089 1.00 43.56 77 SER A CA 1
ATOM 621 C C . SER A 1 77 ? -9.108 15.318 1.961 1.00 43.56 77 SER A C 1
ATOM 623 O O . SER A 1 77 ? -8.960 16.529 1.784 1.00 43.56 77 SER A O 1
ATOM 625 N N . PHE A 1 78 ? -9.823 14.812 2.956 1.00 36.69 78 PHE A N 1
ATOM 626 C CA . PHE A 1 78 ? -10.453 15.642 3.972 1.00 36.69 78 PHE A CA 1
ATOM 627 C C . PHE A 1 78 ? -9.823 15.389 5.336 1.00 36.69 78 PHE A C 1
ATOM 629 O O . PHE A 1 78 ? -9.455 14.264 5.674 1.00 36.69 78 PHE A O 1
ATOM 636 N N . ARG A 1 79 ? -9.704 16.466 6.117 1.00 43.31 79 ARG A N 1
ATOM 637 C CA . ARG A 1 79 ? -9.185 16.454 7.483 1.00 43.31 79 ARG A CA 1
ATOM 638 C C . ARG A 1 79 ? -10.345 16.468 8.468 1.00 43.31 79 ARG A C 1
ATOM 640 O O . ARG A 1 79 ? -11.150 17.396 8.438 1.00 43.31 79 ARG A O 1
ATOM 647 N N . MET A 1 80 ? -10.341 15.547 9.425 1.00 35.34 80 MET A N 1
ATOM 648 C CA . MET A 1 80 ? -11.090 15.723 10.670 1.00 35.34 80 MET A CA 1
ATOM 649 C C . MET A 1 80 ? -10.161 16.318 11.739 1.00 35.34 80 MET A C 1
ATOM 651 O O . MET A 1 80 ? -8.991 15.963 11.831 1.00 35.34 80 MET A O 1
ATOM 655 N N . GLY A 1 81 ? -10.632 17.345 12.450 1.00 34.03 81 GLY A N 1
ATOM 656 C CA . GLY A 1 81 ? -9.819 18.198 13.325 1.00 34.03 81 GLY A CA 1
ATOM 657 C C . GLY A 1 81 ? -9.200 17.496 14.541 1.00 34.03 81 GLY A C 1
ATOM 658 O O . GLY A 1 81 ? -9.342 16.300 14.752 1.00 34.03 81 GLY A O 1
ATOM 659 N N . TYR A 1 82 ? -8.500 18.270 15.375 1.00 37.81 82 TYR A N 1
ATOM 660 C CA . TYR A 1 82 ? -8.012 17.784 16.668 1.00 37.81 82 TYR A CA 1
ATOM 661 C C . TYR A 1 82 ? -9.189 17.375 17.556 1.00 37.81 82 TYR A C 1
ATOM 663 O O . TYR A 1 82 ? -10.110 18.170 17.740 1.00 37.81 82 TYR A O 1
ATOM 671 N N . GLN A 1 83 ? -9.113 16.200 18.179 1.00 41.31 83 GLN A N 1
ATOM 672 C CA . GLN A 1 83 ? -9.965 15.879 19.318 1.00 41.31 83 GLN A CA 1
ATOM 673 C C . GLN A 1 83 ? -9.117 15.977 20.583 1.00 41.31 83 GLN A C 1
ATOM 675 O O . GLN A 1 83 ? -8.035 15.394 20.697 1.00 41.31 83 GLN A O 1
ATOM 680 N N . THR A 1 84 ? -9.598 16.753 21.548 1.00 43.31 84 THR A N 1
ATOM 681 C CA . THR A 1 84 ? -9.108 16.643 22.918 1.00 43.31 84 THR A CA 1
ATOM 682 C C . THR A 1 84 ? -9.605 15.304 23.441 1.00 43.31 84 THR A C 1
ATOM 684 O O . THR A 1 84 ? -10.782 15.170 23.763 1.00 43.31 84 THR A O 1
ATOM 687 N N . ILE A 1 85 ? -8.730 14.304 23.492 1.00 47.41 85 ILE A N 1
ATOM 688 C CA . ILE A 1 85 ? -9.044 13.026 24.119 1.00 47.41 85 ILE A CA 1
ATOM 689 C C . ILE A 1 85 ? -8.629 13.167 25.579 1.00 47.41 85 ILE A C 1
ATOM 691 O O . ILE A 1 85 ? -7.450 13.062 25.928 1.00 47.41 85 ILE A O 1
ATOM 695 N N . VAL A 1 86 ? -9.601 13.472 26.436 1.00 47.91 86 VAL A N 1
ATOM 696 C CA . VAL A 1 86 ? -9.439 13.260 27.879 1.00 47.91 86 VAL A CA 1
ATOM 697 C C . VAL A 1 86 ? -9.646 11.765 28.135 1.00 47.91 86 VAL A C 1
ATOM 699 O O . VAL A 1 86 ? -10.431 11.121 27.441 1.00 47.91 86 VAL A O 1
ATOM 702 N N . LYS A 1 87 ? -8.923 11.154 29.071 1.00 44.00 87 LYS A N 1
ATOM 703 C CA . LYS A 1 87 ? -9.090 9.726 29.397 1.00 44.00 87 LYS A CA 1
ATOM 704 C C . LYS A 1 87 ? -10.580 9.404 29.641 1.00 44.00 87 LYS A C 1
ATOM 706 O O . LYS A 1 87 ? -11.147 9.901 30.601 1.00 44.00 87 LYS A O 1
ATOM 711 N N . GLY A 1 88 ? -11.221 8.613 28.772 1.00 45.97 88 GLY A N 1
ATOM 712 C CA . GLY A 1 88 ? -12.681 8.374 28.788 1.00 45.97 88 GLY A CA 1
ATOM 713 C C . GLY A 1 88 ? -13.416 8.798 27.510 1.00 45.97 88 GLY A C 1
ATOM 714 O O . GLY A 1 88 ? -14.537 8.349 27.277 1.00 45.97 88 GLY A O 1
ATOM 715 N N . HIS A 1 89 ? -12.751 9.574 26.659 1.00 43.06 89 HIS A N 1
ATOM 716 C CA . HIS A 1 89 ? -13.211 9.948 25.330 1.00 43.06 89 HIS A CA 1
ATOM 717 C C . HIS A 1 89 ? -12.955 8.829 24.305 1.00 43.06 89 HIS A C 1
ATOM 719 O O . HIS A 1 89 ? -11.830 8.339 24.182 1.00 43.06 89 HIS A O 1
ATOM 725 N N . GLY A 1 90 ? -13.997 8.368 23.607 1.00 44.75 90 GLY A N 1
ATOM 726 C CA . GLY A 1 90 ? -13.902 7.415 22.495 1.00 44.75 90 GLY A CA 1
ATOM 727 C C . GLY A 1 90 ? -14.302 8.039 21.156 1.00 44.75 90 GLY A C 1
ATOM 728 O O . GLY A 1 90 ? -14.897 9.109 21.109 1.00 44.75 90 GLY A O 1
ATOM 729 N N . PHE A 1 91 ? -14.063 7.325 20.051 1.00 37.94 91 PHE A N 1
ATOM 730 C CA . PHE A 1 91 ? -14.482 7.726 18.689 1.00 37.94 91 PHE A CA 1
ATOM 731 C C . PHE A 1 91 ? -16.000 8.024 18.572 1.00 37.94 91 PHE A C 1
ATOM 733 O O . PHE A 1 91 ? -16.450 8.656 17.626 1.00 37.94 91 PHE A O 1
ATOM 740 N N . ALA A 1 92 ? -16.778 7.593 19.570 1.00 38.91 92 ALA A N 1
ATOM 741 C CA . ALA A 1 92 ? -18.218 7.765 19.721 1.00 38.91 92 ALA A CA 1
ATOM 742 C C . ALA A 1 92 ? -18.649 9.008 20.534 1.00 38.91 92 ALA A C 1
ATOM 744 O O . ALA A 1 92 ? -19.826 9.134 20.851 1.00 38.91 92 ALA A O 1
ATOM 745 N N . ASP A 1 93 ? -17.753 9.933 20.893 1.00 42.81 93 ASP A N 1
ATOM 746 C CA . ASP A 1 93 ? -18.085 11.080 21.768 1.00 42.81 93 ASP A CA 1
ATOM 747 C C . ASP A 1 93 ? -18.990 12.166 21.150 1.00 42.81 93 ASP A C 1
ATOM 749 O O . ASP A 1 93 ? -19.195 13.222 21.758 1.00 42.81 93 ASP A O 1
ATOM 753 N N . GLY A 1 94 ? -19.535 11.911 19.963 1.00 41.62 94 GLY A N 1
ATOM 754 C CA . GLY A 1 94 ? -20.620 12.673 19.344 1.00 41.62 94 GLY A CA 1
ATOM 755 C C . GLY A 1 94 ? -21.897 11.855 19.119 1.00 41.62 94 GLY A C 1
ATOM 756 O O . GLY A 1 94 ? -22.789 12.336 18.434 1.00 41.62 94 GLY A O 1
ATOM 757 N N . LEU A 1 95 ? -21.984 10.623 19.638 1.00 42.66 95 LEU A N 1
ATOM 758 C CA . LEU A 1 95 ? -23.205 9.818 19.598 1.00 42.66 95 LEU A CA 1
ATOM 759 C C . LEU A 1 95 ? -24.040 10.115 20.852 1.00 42.66 95 LEU A C 1
ATOM 761 O O . LEU A 1 95 ? -23.634 9.765 21.963 1.00 42.66 95 LEU A O 1
ATOM 765 N N . ASP A 1 96 ? -25.217 10.719 20.662 1.00 49.75 96 ASP A N 1
ATOM 766 C CA . ASP A 1 96 ? -26.151 11.158 21.721 1.00 49.75 96 ASP A CA 1
ATOM 767 C C . ASP A 1 96 ? -26.497 10.075 22.761 1.00 49.75 96 ASP A C 1
ATOM 769 O O . ASP A 1 96 ? -26.875 10.383 23.890 1.00 49.75 96 ASP A O 1
ATOM 773 N N . ILE A 1 97 ? -26.339 8.791 22.424 1.00 53.84 97 ILE A N 1
ATOM 774 C CA . ILE A 1 97 ? -26.674 7.664 23.309 1.00 53.84 97 ILE A CA 1
ATOM 775 C C . ILE A 1 97 ? -25.818 7.598 24.584 1.00 53.84 97 ILE A C 1
ATOM 777 O O . ILE A 1 97 ? -26.220 6.953 25.553 1.00 53.84 97 ILE A O 1
ATOM 781 N N . PHE A 1 98 ? -24.651 8.250 24.602 1.00 54.47 98 PHE A N 1
ATOM 782 C CA . PHE A 1 98 ? -23.770 8.285 25.773 1.00 54.47 98 PHE A CA 1
ATOM 783 C C . PHE A 1 98 ? -23.902 9.577 26.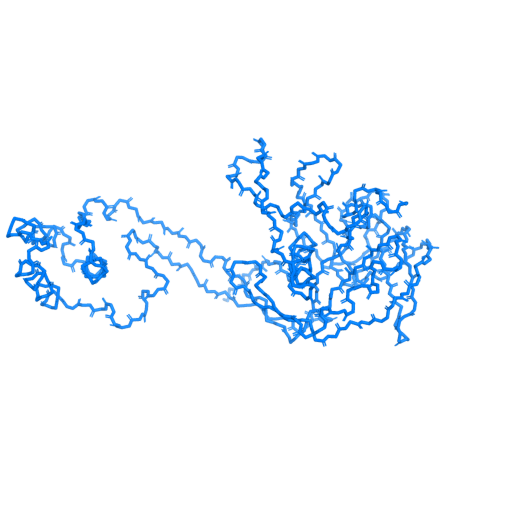591 1.00 54.47 98 PHE A C 1
ATOM 785 O O . PHE A 1 98 ? -23.327 9.659 27.678 1.00 54.47 98 PHE A O 1
ATOM 792 N N . ASP A 1 99 ? -24.701 10.548 26.135 1.00 63.75 99 ASP A N 1
ATOM 793 C CA . ASP A 1 99 ? -24.963 11.800 26.851 1.00 63.75 99 ASP A CA 1
ATOM 794 C C . ASP A 1 99 ? -25.984 11.592 27.964 1.00 63.75 99 ASP A C 1
ATOM 796 O O . ASP A 1 99 ? -27.192 11.796 27.836 1.00 63.75 99 ASP A O 1
ATOM 800 N N . SER A 1 100 ? -25.471 11.144 29.107 1.00 68.81 100 SER A N 1
ATOM 801 C CA . SER A 1 100 ? -26.258 10.979 30.319 1.00 68.81 100 SER A CA 1
ATOM 802 C C . SER A 1 100 ? -26.347 12.272 31.117 1.00 68.81 100 SER A C 1
ATOM 804 O O . SER A 1 100 ? -25.339 12.928 31.389 1.00 68.81 100 SER A O 1
ATOM 806 N N . THR A 1 101 ? -27.542 12.564 31.619 1.00 77.94 101 THR A N 1
ATOM 807 C CA . THR A 1 101 ? -27.707 13.492 32.739 1.00 77.94 101 THR A CA 1
ATOM 808 C C . THR A 1 101 ? -27.196 12.847 34.037 1.00 77.94 101 THR A C 1
ATOM 810 O O . THR A 1 101 ? -27.177 11.615 34.134 1.00 77.94 101 THR A O 1
ATOM 813 N N . PRO A 1 102 ? -26.840 13.636 35.071 1.00 79.62 102 PRO A N 1
ATOM 814 C CA . PRO A 1 102 ? -26.502 13.102 36.393 1.00 79.62 102 PRO A CA 1
ATOM 815 C C . PRO A 1 102 ? -27.558 12.123 36.921 1.00 79.62 102 PRO A C 1
ATOM 817 O O . PRO A 1 102 ? -27.215 11.082 37.467 1.00 79.62 102 PRO A O 1
ATOM 820 N N . LYS A 1 103 ? -28.844 12.413 36.678 1.00 83.88 103 LYS A N 1
ATOM 821 C CA . LYS A 1 103 ? -29.961 11.534 37.043 1.00 83.88 103 LYS A CA 1
ATOM 822 C C . LYS A 1 103 ? -29.830 10.144 36.409 1.00 83.88 103 LYS A C 1
ATOM 824 O O . LYS A 1 103 ? -29.782 9.163 37.135 1.00 83.88 103 LYS A O 1
ATOM 829 N N . LYS A 1 104 ? -29.659 10.065 35.081 1.00 85.06 104 LYS A N 1
ATOM 830 C CA . LYS A 1 104 ? -29.475 8.785 34.368 1.00 85.06 104 LYS A CA 1
ATOM 831 C C . LYS A 1 104 ? -28.254 8.006 34.863 1.00 85.06 104 LYS A C 1
ATOM 833 O O . LYS A 1 104 ? -28.271 6.778 34.868 1.00 85.06 104 LYS A O 1
ATOM 838 N N . LEU A 1 105 ? -27.191 8.713 35.251 1.00 86.81 105 LEU A N 1
ATOM 839 C CA . LEU A 1 105 ? -26.002 8.094 35.826 1.00 86.81 105 LEU A CA 1
ATOM 840 C C . LEU A 1 105 ? -26.292 7.460 37.192 1.00 86.81 105 LEU A C 1
ATOM 842 O O . LEU A 1 105 ? -25.901 6.316 37.411 1.00 86.81 105 LEU A O 1
ATOM 846 N N . TYR A 1 106 ? -26.981 8.175 38.084 1.00 87.88 106 TYR A N 1
ATOM 847 C CA . TYR A 1 106 ? -27.366 7.634 39.389 1.00 87.88 106 TYR A CA 1
ATOM 848 C C . TYR A 1 106 ? -28.363 6.479 39.265 1.00 87.88 106 TYR A C 1
ATOM 850 O O . TYR A 1 106 ? -28.172 5.468 39.931 1.00 87.88 106 TYR A O 1
ATOM 858 N N . ASP A 1 107 ? -29.336 6.568 38.355 1.00 89.31 107 ASP A N 1
ATOM 859 C CA . ASP A 1 107 ? -30.287 5.478 38.101 1.00 89.31 107 ASP A CA 1
ATOM 860 C C . ASP A 1 107 ? -29.552 4.194 37.661 1.00 89.31 107 ASP A C 1
ATOM 862 O O . ASP A 1 107 ? -29.812 3.106 38.173 1.00 89.31 107 ASP A O 1
ATOM 866 N N . LEU A 1 108 ? -28.577 4.309 36.746 1.00 87.94 108 LEU A N 1
ATOM 867 C CA . LEU A 1 108 ? -27.768 3.169 36.299 1.00 87.94 108 LEU A CA 1
ATOM 868 C C . LEU A 1 108 ? -26.877 2.616 37.418 1.00 87.94 108 LEU A C 1
ATOM 870 O O . LEU A 1 108 ? -26.681 1.406 37.517 1.00 87.94 108 LEU A O 1
ATOM 874 N N . LEU A 1 109 ? -26.310 3.491 38.243 1.00 86.81 109 LEU A N 1
ATOM 875 C CA . LEU A 1 109 ? -25.489 3.102 39.383 1.00 86.81 109 LEU A CA 1
ATOM 876 C C . LEU A 1 109 ? -26.304 2.313 40.413 1.00 86.81 109 LEU A C 1
ATOM 878 O O . LEU A 1 109 ? -25.853 1.260 40.857 1.00 86.81 109 LEU A O 1
ATOM 882 N N . ASP A 1 110 ? -27.509 2.781 40.733 1.00 89.81 110 ASP A N 1
ATOM 883 C CA . ASP A 1 110 ? -28.411 2.129 41.682 1.00 89.81 110 ASP A CA 1
ATOM 884 C C . ASP A 1 110 ? -28.846 0.750 41.150 1.00 89.81 110 ASP A C 1
ATOM 886 O O . ASP A 1 110 ? -28.723 -0.244 41.865 1.00 89.81 110 ASP A O 1
ATOM 890 N N . GLN A 1 111 ? -29.150 0.630 39.850 1.00 88.69 111 GLN A N 1
ATOM 891 C CA . GLN A 1 111 ? -29.387 -0.673 39.203 1.00 88.69 111 GLN A CA 1
ATOM 892 C C . GLN A 1 111 ? -28.190 -1.634 39.302 1.00 88.69 111 GLN A C 1
ATOM 894 O O . GLN A 1 111 ? -28.362 -2.850 39.401 1.00 88.69 111 GLN A O 1
ATOM 899 N N . ARG A 1 112 ? -26.952 -1.129 39.220 1.00 86.06 112 ARG A N 1
ATOM 900 C CA . ARG A 1 112 ? -25.741 -1.962 39.352 1.00 86.06 112 ARG A CA 1
ATOM 901 C C . ARG A 1 112 ? -25.518 -2.418 40.793 1.00 86.06 112 ARG A C 1
ATOM 903 O O . ARG A 1 112 ? -25.009 -3.522 40.987 1.00 86.06 112 ARG A O 1
ATOM 910 N N . ILE A 1 113 ? -25.910 -1.603 41.771 1.00 88.25 113 ILE A N 1
ATOM 911 C CA . ILE A 1 113 ? -25.869 -1.948 43.197 1.00 88.25 113 ILE A CA 1
ATOM 912 C C . ILE A 1 113 ? -26.921 -3.007 43.523 1.00 88.25 113 ILE A C 1
ATOM 914 O O . ILE A 1 113 ? -26.594 -4.009 44.151 1.00 88.25 113 ILE A O 1
ATOM 918 N N . GLU A 1 114 ? -28.150 -2.845 43.028 1.00 90.00 114 GLU A N 1
ATOM 919 C CA . GLU A 1 114 ? -29.221 -3.843 43.172 1.00 90.00 114 GLU A CA 1
ATOM 920 C C . GLU A 1 114 ? -28.823 -5.206 42.590 1.00 90.00 114 GLU A C 1
ATOM 922 O O . GLU A 1 114 ? -29.155 -6.251 43.144 1.00 90.00 114 GLU A O 1
ATOM 927 N N . LYS A 1 115 ? -28.047 -5.206 41.499 1.00 87.38 115 LYS A N 1
ATOM 928 C CA . LYS A 1 115 ? -27.493 -6.418 40.875 1.00 87.38 115 LYS A CA 1
ATOM 929 C C . LYS A 1 115 ? -26.254 -6.984 41.583 1.00 87.38 115 LYS A C 1
ATOM 931 O O . LYS A 1 115 ? -25.682 -7.952 41.091 1.00 87.38 115 LYS A O 1
ATOM 936 N N . GLY A 1 116 ? -25.800 -6.377 42.681 1.00 85.88 116 GLY A N 1
ATOM 937 C CA . GLY A 1 116 ? -24.618 -6.810 43.435 1.00 85.88 116 GLY A CA 1
ATOM 938 C C . GLY A 1 116 ? -23.280 -6.607 42.712 1.00 85.88 116 GLY A C 1
ATOM 939 O O . GLY A 1 116 ? -22.269 -7.160 43.133 1.00 85.88 116 GLY A O 1
ATOM 940 N N . ILE A 1 117 ? -23.254 -5.833 41.621 1.00 83.44 117 ILE A N 1
ATOM 941 C CA . ILE A 1 117 ? -22.038 -5.560 40.831 1.00 83.44 117 ILE A CA 1
ATOM 942 C C . ILE A 1 117 ? -21.205 -4.453 41.490 1.00 83.44 117 ILE A C 1
ATOM 944 O O . ILE A 1 117 ? -19.981 -4.439 41.382 1.00 83.44 117 ILE A O 1
ATOM 948 N N . LEU A 1 118 ? -21.878 -3.514 42.155 1.00 86.69 118 LEU A N 1
ATOM 949 C CA . LEU A 1 118 ? -21.281 -2.398 42.883 1.00 86.69 118 LEU A CA 1
ATOM 950 C C . LEU A 1 118 ? -21.857 -2.318 44.296 1.00 86.69 118 LEU A C 1
ATOM 952 O O . LEU A 1 118 ? -22.904 -2.891 44.588 1.00 86.69 118 LEU A O 1
ATOM 956 N N . SER A 1 119 ? -21.181 -1.579 45.170 1.00 87.81 119 SER A N 1
ATOM 957 C CA . SER A 1 119 ? -21.595 -1.389 46.558 1.00 87.81 119 SER A CA 1
ATOM 958 C C . SER A 1 119 ? -22.134 0.018 46.831 1.00 87.81 119 SER A C 1
ATOM 960 O O . SER A 1 119 ? -21.905 0.979 46.090 1.00 87.81 119 SER A O 1
ATOM 962 N N . SER A 1 120 ? -22.809 0.172 47.970 1.00 86.38 120 SER A N 1
ATOM 963 C CA . SER A 1 120 ? -23.212 1.482 48.492 1.00 86.38 120 SER A CA 1
ATOM 964 C C . SER A 1 120 ? -22.016 2.397 48.802 1.00 86.38 120 SER A C 1
ATOM 966 O O . SER A 1 120 ? -22.160 3.622 48.802 1.00 86.38 120 SER A O 1
ATOM 968 N N . GLU A 1 121 ? -20.825 1.834 49.015 1.00 86.69 121 GLU A N 1
ATOM 969 C CA . GLU A 1 121 ? -19.593 2.599 49.215 1.00 86.69 121 GLU A CA 1
ATOM 970 C C . GLU A 1 121 ? -19.064 3.175 47.891 1.00 86.69 121 GLU A C 1
ATOM 972 O O . GLU A 1 121 ? -18.662 4.343 47.835 1.00 86.69 121 GLU A O 1
ATOM 977 N N . ASP A 1 122 ? -19.188 2.429 46.787 1.00 84.31 122 ASP A N 1
ATOM 978 C CA . ASP A 1 122 ? -18.873 2.922 45.439 1.00 84.31 122 ASP A CA 1
ATOM 979 C C . ASP A 1 122 ? -19.766 4.106 45.055 1.00 84.31 122 ASP A C 1
ATOM 981 O O . ASP A 1 122 ? -19.295 5.086 44.468 1.00 84.31 122 ASP A O 1
ATOM 985 N N . ARG A 1 123 ? -21.038 4.075 45.477 1.00 87.31 123 ARG A N 1
ATOM 986 C CA . ARG A 1 123 ? -21.982 5.189 45.303 1.00 87.31 123 ARG A CA 1
ATOM 987 C C . ARG A 1 123 ? -21.517 6.468 45.984 1.00 87.31 123 ARG A C 1
ATOM 989 O O . ARG A 1 123 ? -21.538 7.542 45.372 1.00 87.31 123 ARG A O 1
ATOM 996 N N . LYS A 1 124 ? -21.079 6.375 47.244 1.00 88.19 124 LYS A N 1
ATOM 997 C CA . LYS A 1 124 ? -20.563 7.527 48.003 1.00 88.19 124 LYS A CA 1
ATOM 998 C C . LYS A 1 124 ? -19.286 8.072 47.373 1.00 88.19 124 LYS A C 1
ATOM 1000 O O . LYS A 1 124 ? -19.148 9.287 47.212 1.00 88.19 124 LYS A O 1
ATOM 1005 N N . LYS A 1 125 ? -18.375 7.179 46.974 1.00 87.75 125 LYS A N 1
ATOM 1006 C CA . LYS A 1 125 ? -17.115 7.535 46.315 1.00 87.75 125 LYS A CA 1
ATOM 1007 C C . LYS A 1 125 ? -17.361 8.266 44.997 1.00 87.75 125 LYS A C 1
ATOM 1009 O O . LYS A 1 125 ? -16.804 9.344 44.794 1.00 87.75 125 LYS A O 1
ATOM 1014 N N . LEU A 1 126 ? -18.238 7.742 44.140 1.00 87.12 126 LEU A N 1
ATOM 1015 C CA . LEU A 1 126 ? -18.578 8.382 42.871 1.00 87.12 126 LEU A CA 1
ATOM 1016 C C . LEU A 1 126 ? -19.271 9.736 43.085 1.00 87.12 126 LEU A C 1
ATOM 1018 O O . LEU A 1 126 ? -18.896 10.718 42.449 1.00 87.12 126 LEU A O 1
ATOM 1022 N N . SER A 1 127 ? -20.200 9.832 44.040 1.00 87.56 127 SER A N 1
ATOM 1023 C CA . SER A 1 127 ? -20.860 11.104 44.380 1.00 87.56 127 SER A CA 1
ATOM 1024 C C . SER A 1 127 ? -19.850 12.185 44.794 1.00 87.56 127 SER A C 1
ATOM 1026 O O . SER A 1 127 ? -19.978 13.351 44.413 1.00 87.56 127 SER A O 1
ATOM 1028 N N . LYS A 1 128 ? -18.809 11.804 45.549 1.00 89.31 128 LYS A N 1
ATOM 1029 C CA . LYS A 1 128 ? -17.720 12.705 45.949 1.00 89.31 128 LYS A CA 1
ATOM 1030 C C . LYS A 1 128 ? -16.886 13.160 44.751 1.00 89.31 128 LYS A C 1
ATOM 1032 O O . LYS A 1 128 ? -16.571 14.344 44.651 1.00 89.31 128 LYS A O 1
ATOM 1037 N N . GLU A 1 129 ? -16.548 12.254 43.837 1.00 87.88 129 GLU A N 1
ATOM 1038 C CA . GLU A 1 129 ? -15.756 12.585 42.647 1.00 87.88 129 GLU A CA 1
ATOM 1039 C C . GLU A 1 129 ? -16.545 13.429 41.628 1.00 87.88 129 GLU A C 1
ATOM 1041 O O . GLU A 1 129 ? -15.981 14.363 41.061 1.00 87.88 129 GLU A O 1
ATOM 1046 N N . ILE A 1 130 ? -17.855 13.196 41.457 1.00 85.81 130 ILE A N 1
ATOM 1047 C CA . ILE A 1 130 ? -18.728 14.041 40.619 1.00 85.81 130 ILE A CA 1
ATOM 1048 C C . ILE A 1 130 ? -18.756 15.473 41.160 1.00 85.81 130 ILE A C 1
ATOM 1050 O O . ILE A 1 130 ? -18.513 16.415 40.403 1.00 85.81 130 ILE A O 1
ATOM 1054 N N . LYS A 1 131 ? -18.955 15.650 42.474 1.00 87.56 131 LYS A N 1
ATOM 1055 C CA . LYS A 1 131 ? -18.887 16.975 43.115 1.00 87.56 131 LYS A CA 1
ATOM 1056 C C . LYS A 1 131 ? -17.515 17.624 42.934 1.00 87.56 131 LYS A C 1
ATOM 1058 O O . LYS A 1 131 ? -17.430 18.792 42.569 1.00 87.56 131 LYS A O 1
ATOM 1063 N N . LYS A 1 132 ? -16.436 16.857 43.122 1.00 86.56 132 LYS A N 1
ATOM 1064 C CA . LYS A 1 132 ? -15.054 17.324 42.926 1.00 86.56 132 LYS A CA 1
ATOM 1065 C C . LYS A 1 132 ? -14.775 17.768 41.485 1.00 86.56 132 LYS A C 1
ATOM 1067 O O . LYS A 1 132 ? -13.945 18.648 41.276 1.00 86.56 132 LYS A O 1
ATOM 1072 N N . SER A 1 133 ? -15.462 17.181 40.506 1.00 82.31 133 SER A N 1
ATOM 1073 C CA . SER A 1 133 ? -15.354 17.568 39.096 1.00 82.31 133 SER A CA 1
ATOM 1074 C C . SER A 1 133 ? -16.090 18.864 38.735 1.00 82.31 133 SER A C 1
ATOM 1076 O O . SER A 1 133 ? -15.947 19.330 37.607 1.00 82.31 133 SER A O 1
ATOM 1078 N N . GLY A 1 134 ? -16.889 19.433 39.649 1.00 84.62 134 GLY A N 1
ATOM 1079 C CA . GLY A 1 134 ? -17.809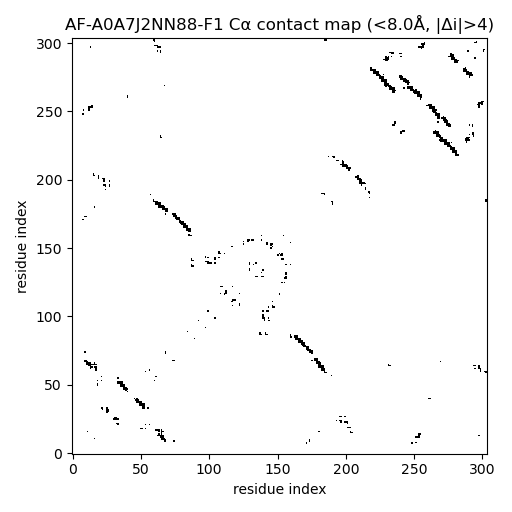 20.527 39.323 1.00 84.62 134 GLY A CA 1
ATOM 1080 C C . GLY A 1 134 ? -18.891 20.092 38.332 1.00 84.62 134 GLY A C 1
ATOM 1081 O O . GLY A 1 134 ? -19.241 20.857 37.442 1.00 84.62 134 GLY A O 1
ATOM 1082 N N . GLU A 1 135 ? -19.344 18.835 38.439 1.00 82.25 135 GLU A N 1
ATOM 1083 C CA . GLU A 1 135 ? -20.296 18.209 37.509 1.00 82.25 135 GLU A CA 1
ATOM 1084 C C . GLU A 1 135 ? -19.848 18.283 36.042 1.00 82.25 135 GLU A C 1
ATOM 1086 O O . GLU A 1 135 ? -20.627 18.541 35.123 1.00 82.25 135 GLU A O 1
ATOM 1091 N N . ASN A 1 136 ? -18.558 18.040 35.803 1.00 79.12 136 ASN A N 1
ATOM 1092 C CA . ASN A 1 136 ? -18.015 18.077 34.457 1.00 79.12 136 ASN A CA 1
ATOM 1093 C C . ASN A 1 136 ? -18.728 17.049 33.561 1.00 79.12 136 ASN A C 1
ATOM 1095 O O . ASN A 1 136 ? -18.609 15.837 33.762 1.00 79.12 136 ASN A O 1
ATOM 1099 N N . LYS A 1 137 ? -19.430 17.535 32.530 1.00 75.50 137 LYS A N 1
ATOM 1100 C CA . LYS A 1 137 ? -20.226 16.694 31.621 1.00 75.50 137 LYS A CA 1
ATOM 1101 C C . LYS A 1 137 ? -19.439 15.535 30.999 1.00 75.50 137 LYS A C 1
ATOM 1103 O O . LYS A 1 137 ? -19.988 14.456 30.803 1.00 75.50 137 LYS A O 1
ATOM 1108 N N . PHE A 1 138 ? -18.148 15.727 30.722 1.00 71.62 138 PHE A N 1
ATOM 1109 C CA . PHE A 1 138 ? -17.304 14.704 30.105 1.00 71.62 138 PHE A CA 1
ATOM 1110 C C . PHE A 1 138 ? -16.897 13.616 31.097 1.00 71.62 138 PHE A C 1
ATOM 1112 O O . PHE A 1 138 ? -16.840 12.443 30.736 1.00 71.62 138 PHE A O 1
ATOM 1119 N N . TYR A 1 139 ? -16.669 13.990 32.357 1.00 78.25 139 TYR A N 1
ATOM 1120 C CA . TYR A 1 139 ? -16.426 13.029 33.427 1.00 78.25 139 TYR A CA 1
ATOM 1121 C C . TYR A 1 139 ? -17.662 12.161 33.683 1.00 78.25 139 TYR A C 1
ATOM 1123 O O . TYR A 1 139 ? -17.559 10.936 33.705 1.00 78.25 139 TYR A O 1
ATOM 1131 N N . ILE A 1 140 ? -18.838 12.786 33.780 1.00 81.38 140 ILE A N 1
ATOM 1132 C CA . ILE A 1 140 ? -20.126 12.099 33.966 1.00 81.38 140 ILE A CA 1
ATOM 1133 C C . ILE A 1 140 ? -20.378 11.108 32.821 1.00 81.38 140 ILE A C 1
ATOM 1135 O O . ILE A 1 140 ? -20.643 9.935 33.078 1.00 81.38 140 ILE A O 1
ATOM 1139 N N . ARG A 1 141 ? -20.204 11.548 31.567 1.00 77.25 141 ARG A N 1
ATOM 1140 C CA . ARG A 1 141 ? -20.305 10.704 30.365 1.00 77.25 141 ARG A CA 1
ATOM 1141 C C . ARG A 1 141 ? -19.356 9.503 30.414 1.00 77.25 141 ARG A C 1
ATOM 1143 O O . ARG A 1 141 ? -19.762 8.373 30.148 1.00 77.25 141 ARG A O 1
ATOM 1150 N N . ALA A 1 142 ? -18.087 9.728 30.758 1.00 74.81 142 ALA A N 1
ATOM 1151 C CA . ALA A 1 142 ? -17.083 8.668 30.812 1.00 74.81 142 ALA A CA 1
ATOM 1152 C C . ALA A 1 142 ? -17.418 7.610 31.873 1.00 74.81 142 ALA A C 1
ATOM 1154 O O . ALA A 1 142 ? -17.317 6.412 31.599 1.00 74.81 142 ALA A O 1
ATOM 1155 N N . VAL A 1 143 ? -17.858 8.040 33.060 1.00 82.25 143 VAL A N 1
ATOM 1156 C CA . VAL A 1 143 ? -18.320 7.128 34.114 1.00 82.25 143 VAL A CA 1
ATOM 1157 C C . VAL A 1 143 ? -19.562 6.366 33.655 1.00 82.25 143 VAL A C 1
ATOM 1159 O O . VAL A 1 143 ? -19.607 5.147 33.795 1.00 82.25 143 VAL A O 1
ATOM 1162 N N . TYR A 1 144 ? -20.540 7.049 33.058 1.00 83.88 144 TYR A N 1
ATOM 1163 C CA . TYR A 1 144 ? -21.763 6.424 32.558 1.00 83.88 144 TYR A CA 1
ATOM 1164 C C . TYR A 1 144 ? -21.476 5.324 31.534 1.00 83.88 144 TYR A C 1
ATOM 1166 O O . TYR A 1 144 ? -21.978 4.209 31.658 1.00 83.88 144 TYR A O 1
ATOM 1174 N N . ARG A 1 145 ? -20.591 5.592 30.568 1.00 76.50 145 ARG A N 1
ATOM 1175 C CA . ARG A 1 145 ? -20.146 4.603 29.578 1.00 76.50 145 ARG A CA 1
ATOM 1176 C C . ARG A 1 145 ? -19.482 3.393 30.231 1.00 76.50 145 ARG A C 1
ATOM 1178 O O . ARG A 1 145 ? -19.772 2.263 29.858 1.00 76.50 145 ARG A O 1
ATOM 1185 N N . GLN A 1 146 ? -18.591 3.619 31.191 1.00 77.69 146 GLN A N 1
ATOM 1186 C CA . GLN A 1 146 ? -17.921 2.545 31.924 1.00 77.69 146 GLN A CA 1
ATOM 1187 C C . GLN A 1 146 ? -18.942 1.676 32.680 1.00 77.69 146 GLN A C 1
ATOM 1189 O O . GLN A 1 146 ? -18.934 0.449 32.558 1.00 77.69 146 GLN A O 1
ATOM 1194 N N . LEU A 1 147 ? -19.899 2.305 33.363 1.00 81.62 147 LEU A N 1
ATOM 1195 C CA . LEU A 1 147 ? -20.991 1.595 34.023 1.00 81.62 147 LEU A CA 1
ATOM 1196 C C . LEU A 1 147 ? -21.884 0.843 33.036 1.00 81.62 147 LEU A C 1
ATOM 1198 O O . LEU A 1 147 ? -22.310 -0.258 33.357 1.00 81.62 147 LEU A O 1
ATOM 1202 N N . LEU A 1 148 ? -22.155 1.365 31.837 1.00 80.81 148 LEU A N 1
ATOM 1203 C CA . LEU A 1 148 ? -22.896 0.641 30.796 1.00 80.81 148 LEU A CA 1
ATOM 1204 C C . LEU A 1 148 ? -22.143 -0.609 30.328 1.00 80.81 148 LEU A C 1
ATOM 1206 O O . LEU A 1 148 ? -22.732 -1.685 30.255 1.00 80.81 148 LEU A O 1
ATOM 1210 N N . LEU A 1 149 ? -20.836 -0.485 30.090 1.00 75.50 149 LEU A N 1
ATOM 1211 C CA . LEU A 1 149 ? -19.960 -1.585 29.670 1.00 75.50 149 LEU A CA 1
ATOM 1212 C C . LEU A 1 149 ? -19.683 -2.605 30.786 1.00 75.50 149 LEU A C 1
ATOM 1214 O O . LEU A 1 149 ? -19.074 -3.640 30.538 1.00 75.50 149 LEU A O 1
ATOM 1218 N N . GLY A 1 150 ? -20.154 -2.333 32.004 1.00 75.12 150 GLY A N 1
ATOM 1219 C CA . GLY A 1 150 ? -20.123 -3.263 33.124 1.00 75.12 150 GLY A CA 1
ATOM 1220 C C . GLY A 1 150 ? -18.783 -3.394 33.826 1.00 75.12 150 GLY A C 1
ATOM 1221 O O . GLY A 1 150 ? -18.547 -4.406 34.478 1.00 75.12 150 GLY A O 1
ATOM 1222 N N . THR A 1 151 ? -17.927 -2.375 33.740 1.00 71.38 151 THR A N 1
ATOM 1223 C CA . THR A 1 151 ? -16.734 -2.341 34.589 1.00 71.38 151 THR A CA 1
ATOM 1224 C C . THR A 1 151 ? -17.101 -2.078 36.051 1.00 71.38 151 THR A C 1
ATOM 1226 O O . THR A 1 151 ? -18.053 -1.358 36.357 1.00 71.38 151 THR A O 1
ATOM 1229 N N . THR A 1 152 ? -16.297 -2.626 36.958 1.00 73.12 152 THR A N 1
ATOM 1230 C CA . THR A 1 152 ? -16.307 -2.308 38.393 1.00 73.12 152 THR A CA 1
ATOM 1231 C C . THR A 1 152 ? -15.326 -1.186 38.744 1.00 73.12 152 THR A C 1
ATOM 1233 O O . THR A 1 152 ? -15.376 -0.624 39.835 1.00 73.12 152 THR A O 1
ATOM 1236 N N . ASN A 1 153 ? -14.433 -0.817 37.820 1.00 75.12 153 ASN A N 1
ATOM 1237 C CA . ASN A 1 153 ? -13.390 0.170 38.067 1.00 75.12 153 ASN A CA 1
ATOM 1238 C C . ASN A 1 153 ? -13.823 1.566 37.595 1.00 75.12 153 ASN A C 1
ATOM 1240 O O . ASN A 1 153 ? -13.643 1.941 36.433 1.00 75.12 153 ASN A O 1
ATOM 1244 N N . ILE A 1 154 ? -14.414 2.329 38.514 1.00 73.31 154 ILE A N 1
ATOM 1245 C CA . ILE A 1 154 ? -14.900 3.688 38.262 1.00 73.31 154 ILE A CA 1
ATOM 1246 C C . ILE A 1 154 ? -13.720 4.679 38.298 1.00 73.31 154 ILE A C 1
ATOM 1248 O O . ILE A 1 154 ? -13.036 4.782 39.323 1.00 73.31 154 ILE A O 1
ATOM 1252 N N . PRO A 1 155 ? -13.475 5.453 37.223 1.00 73.12 155 PRO A N 1
ATOM 1253 C CA . PRO A 1 155 ? -12.377 6.413 37.189 1.00 73.12 155 PRO A CA 1
ATOM 1254 C C . PRO A 1 155 ? -12.598 7.547 38.199 1.00 73.12 155 PRO A C 1
ATOM 1256 O O . PRO A 1 155 ? -13.693 8.096 38.312 1.00 73.12 155 PRO A O 1
ATOM 1259 N N . THR A 1 156 ? -11.542 7.950 38.908 1.00 82.19 156 THR A N 1
ATOM 1260 C CA . THR A 1 156 ? -11.576 9.125 39.799 1.00 82.19 156 THR A CA 1
ATOM 1261 C C . THR A 1 156 ? -11.327 10.406 39.008 1.00 82.19 156 THR A C 1
ATOM 1263 O O . THR A 1 156 ? -10.574 10.395 38.028 1.00 82.19 156 THR A O 1
ATOM 1266 N N . TRP A 1 157 ? -11.881 11.534 39.454 1.00 80.19 157 TRP A N 1
ATOM 1267 C CA . TRP A 1 157 ? -11.687 12.836 38.814 1.00 80.19 157 TRP A CA 1
ATOM 1268 C C . TRP A 1 157 ? -10.204 13.205 38.713 1.00 80.19 157 TRP A C 1
ATOM 1270 O O . TRP A 1 157 ? -9.755 13.673 37.675 1.00 80.19 157 TRP A O 1
ATOM 1280 N N . GLY A 1 158 ? -9.407 12.917 39.748 1.00 69.69 158 GLY A N 1
ATOM 1281 C CA . GLY A 1 158 ? -7.964 13.197 39.729 1.00 69.69 158 GLY A CA 1
ATOM 1282 C C . GLY A 1 158 ? -7.182 12.389 38.683 1.00 69.69 158 GLY A C 1
ATOM 1283 O O . GLY A 1 158 ? -6.176 12.868 38.165 1.00 69.69 158 GLY A O 1
ATOM 1284 N N . SER A 1 159 ? -7.642 11.178 38.350 1.00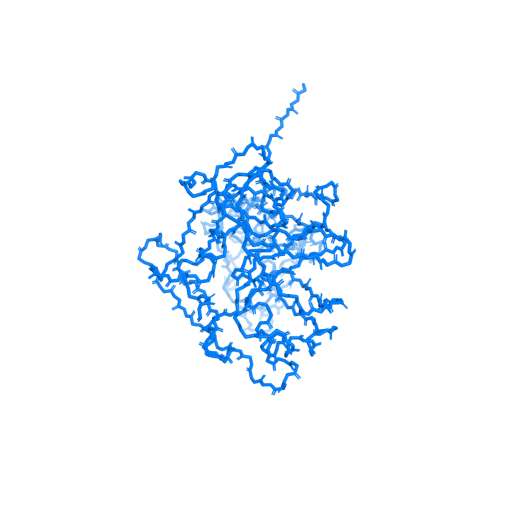 64.25 159 SER A N 1
ATOM 1285 C CA . SER A 1 159 ? -7.077 10.374 37.255 1.00 64.25 159 SER A CA 1
ATOM 1286 C C . SER A 1 159 ? -7.575 10.821 35.874 1.00 64.25 159 SER A C 1
ATOM 1288 O O . SER A 1 159 ? -6.857 10.677 34.888 1.00 64.25 159 SER A O 1
ATOM 1290 N N . PHE A 1 160 ? -8.775 11.405 35.820 1.00 64.38 160 PHE A N 1
ATOM 1291 C CA . PHE A 1 160 ? -9.406 11.938 34.615 1.00 64.38 160 PHE A CA 1
ATOM 1292 C C . PHE A 1 160 ? -8.813 13.298 34.207 1.00 64.38 160 PHE A C 1
ATOM 1294 O O . PHE A 1 160 ? -8.463 13.501 33.047 1.00 64.38 160 PHE A O 1
ATOM 1301 N N . SER A 1 161 ? -8.619 14.217 35.160 1.00 56.44 161 SER A N 1
ATOM 1302 C CA . SER A 1 161 ? -8.166 15.593 34.909 1.00 56.44 161 SER A CA 1
ATOM 1303 C C . SER A 1 161 ? -6.696 15.705 34.490 1.00 56.44 161 SER A C 1
ATOM 1305 O O . SER A 1 161 ? -6.279 16.746 33.988 1.00 56.44 161 SER A O 1
ATOM 1307 N N . ARG A 1 162 ? -5.887 14.663 34.729 1.00 48.47 162 ARG A N 1
ATOM 1308 C CA . ARG A 1 162 ? -4.431 14.673 34.498 1.00 48.47 162 ARG A CA 1
ATOM 1309 C C . ARG A 1 162 ? -4.007 14.325 33.070 1.00 48.47 162 ARG A C 1
ATOM 1311 O O . ARG A 1 162 ? -2.864 14.586 32.719 1.00 48.47 162 ARG A O 1
ATOM 1318 N N . GLU A 1 163 ? -4.886 13.770 32.238 1.00 48.19 163 GLU A N 1
ATOM 1319 C CA . GLU A 1 163 ? -4.533 13.384 30.867 1.00 48.19 163 GLU A CA 1
ATOM 1320 C C . GLU A 1 163 ? -5.464 14.046 29.843 1.00 48.19 163 GLU A C 1
ATOM 1322 O O . GLU A 1 163 ? -6.336 13.397 29.273 1.00 48.19 163 GLU A O 1
ATOM 1327 N N . SER A 1 164 ? -5.255 15.338 29.560 1.00 42.91 164 SER A N 1
ATOM 1328 C CA . SER A 1 164 ? -5.703 15.928 28.294 1.00 42.91 164 SER A CA 1
ATOM 1329 C C . SER A 1 164 ? -4.675 15.591 27.215 1.00 42.91 164 SER A C 1
ATOM 1331 O O . SER A 1 164 ? -3.703 16.323 27.015 1.00 42.91 164 SER A O 1
ATOM 1333 N N . ARG A 1 165 ? -4.850 14.472 26.507 1.00 41.22 165 ARG A N 1
ATOM 1334 C CA . ARG A 1 165 ? -4.050 14.228 25.305 1.00 41.22 165 ARG A CA 1
ATOM 1335 C C . ARG A 1 165 ? -4.753 14.918 24.146 1.00 41.22 165 ARG A C 1
ATOM 1337 O O . ARG A 1 165 ? -5.804 14.482 23.686 1.00 41.22 165 ARG A O 1
ATOM 1344 N N . ARG A 1 166 ? -4.170 16.006 23.640 1.00 37.56 166 ARG A N 1
ATOM 1345 C CA . ARG A 1 166 ? -4.471 16.431 22.270 1.00 37.56 166 ARG A CA 1
ATOM 1346 C C . ARG A 1 166 ? -3.865 15.375 21.361 1.00 37.56 166 ARG A C 1
ATOM 1348 O O . ARG A 1 166 ? -2.676 15.438 21.066 1.00 37.56 166 ARG A O 1
ATOM 1355 N N . GLN A 1 167 ? -4.652 14.376 20.979 1.00 38.34 167 GLN A N 1
ATOM 1356 C CA . GLN A 1 167 ? -4.244 13.519 19.881 1.00 38.34 167 GLN A CA 1
ATOM 1357 C C . GLN A 1 167 ? -4.577 14.256 18.586 1.00 38.34 167 GLN A C 1
ATOM 1359 O O . GLN A 1 167 ? -5.722 14.670 18.378 1.00 38.34 167 GLN A O 1
ATOM 1364 N N . PRO A 1 168 ? -3.593 14.464 17.704 1.00 38.62 168 PRO A N 1
ATOM 1365 C CA . PRO A 1 168 ? -3.908 14.749 16.323 1.00 38.62 168 PRO A CA 1
ATOM 1366 C C . PRO A 1 168 ? -4.714 13.555 15.793 1.00 38.62 168 PRO A C 1
ATOM 1368 O O . PRO A 1 168 ? -4.175 12.456 15.676 1.00 38.62 168 PRO A O 1
ATOM 1371 N N . LEU A 1 169 ? -5.991 13.747 15.456 1.00 44.59 169 LEU A N 1
ATOM 1372 C CA . LEU A 1 169 ? -6.647 12.881 14.475 1.00 44.59 169 LEU A CA 1
ATOM 1373 C C . LEU A 1 169 ? -6.055 13.263 13.117 1.00 44.59 169 LEU A C 1
ATOM 1375 O O . LEU A 1 169 ? -6.649 13.978 12.321 1.00 44.59 169 LEU A O 1
ATOM 1379 N N . ASN A 1 170 ? -4.810 12.852 12.884 1.00 43.78 170 ASN A N 1
ATOM 1380 C CA . ASN A 1 170 ? -4.156 12.961 11.583 1.00 43.78 170 ASN A CA 1
ATOM 1381 C C . ASN A 1 170 ? -4.653 11.810 10.709 1.00 43.78 170 ASN A C 1
ATOM 1383 O O . ASN A 1 170 ? -3.897 10.904 10.373 1.00 43.78 170 ASN A O 1
ATOM 1387 N N . TRP A 1 171 ? -5.960 11.771 10.470 1.00 45.56 171 TRP A N 1
ATOM 1388 C CA . TRP A 1 171 ? -6.563 10.773 9.604 1.00 45.56 171 TRP A CA 1
ATOM 1389 C C . TRP A 1 171 ? -6.824 11.466 8.284 1.00 45.56 171 TRP A C 1
ATOM 1391 O O . TRP A 1 171 ? -7.614 12.406 8.195 1.00 45.56 171 TRP A O 1
ATOM 1401 N N . GLU A 1 172 ? -6.061 11.041 7.293 1.00 45.84 172 GLU A N 1
ATOM 1402 C CA . GLU A 1 172 ? -6.156 11.521 5.932 1.00 45.84 172 GLU A CA 1
ATOM 1403 C C . GLU A 1 172 ? -6.846 10.416 5.147 1.00 45.84 172 GLU A C 1
ATOM 1405 O O . GLU A 1 172 ? -6.327 9.307 5.026 1.00 45.84 172 GLU A O 1
ATOM 1410 N N . PHE A 1 173 ? -8.060 10.697 4.686 1.00 51.66 173 PHE A N 1
ATOM 1411 C CA . PHE A 1 173 ? -8.818 9.745 3.889 1.00 51.66 173 PHE A CA 1
ATOM 1412 C C . PHE A 1 173 ? -8.434 9.917 2.424 1.00 51.66 173 PHE A C 1
ATOM 1414 O O . PHE A 1 173 ? -8.531 11.015 1.880 1.00 51.66 173 PHE A O 1
ATOM 1421 N N . LEU A 1 174 ? -7.986 8.831 1.800 1.00 58.12 174 LEU A N 1
ATOM 1422 C CA . LEU A 1 174 ? -7.865 8.732 0.354 1.00 58.12 174 LEU A CA 1
ATOM 1423 C C . LEU A 1 174 ? -9.237 8.334 -0.188 1.00 58.12 174 LEU A C 1
ATOM 1425 O O . LEU A 1 174 ? -9.663 7.199 0.007 1.00 58.12 174 LEU A O 1
ATOM 1429 N N . VAL A 1 175 ? -9.928 9.268 -0.838 1.00 60.69 175 VAL A N 1
ATOM 1430 C CA . VAL A 1 175 ? -11.153 8.963 -1.582 1.00 60.69 175 VAL A CA 1
ATOM 1431 C C . VAL A 1 175 ? -10.788 8.892 -3.054 1.00 60.69 175 VAL A C 1
ATOM 1433 O O . VAL A 1 175 ? -10.365 9.886 -3.642 1.00 60.69 175 VAL A O 1
ATOM 1436 N N . THR A 1 176 ? -10.912 7.705 -3.631 1.00 68.81 176 THR A N 1
ATOM 1437 C CA . THR A 1 176 ? -10.694 7.459 -5.053 1.00 68.81 176 THR A CA 1
ATOM 1438 C C . THR A 1 176 ? -11.603 6.314 -5.492 1.00 68.81 176 THR A C 1
ATOM 1440 O O . THR A 1 176 ? -11.818 5.396 -4.695 1.00 68.81 176 THR A O 1
ATOM 1443 N N . PRO A 1 177 ? -12.181 6.368 -6.705 1.00 68.06 177 PRO A N 1
ATOM 1444 C CA . PRO A 1 177 ? -13.024 5.284 -7.199 1.00 68.06 177 PRO A CA 1
ATOM 1445 C C . PRO A 1 177 ? -12.236 3.983 -7.398 1.00 68.06 177 PRO A C 1
ATOM 1447 O O . PRO A 1 177 ? -12.796 2.913 -7.191 1.00 68.06 177 PRO A O 1
ATOM 1450 N N . GLN A 1 178 ? -10.949 4.068 -7.754 1.00 80.62 178 GLN A N 1
ATOM 1451 C CA . GLN A 1 178 ? -10.125 2.905 -8.070 1.00 80.62 178 GLN A CA 1
ATOM 1452 C C . GLN A 1 178 ? -8.645 3.172 -7.771 1.00 80.62 178 GLN A C 1
ATOM 1454 O O . GLN A 1 178 ? -8.154 4.295 -7.906 1.00 80.62 178 GLN A O 1
ATOM 1459 N N . LEU A 1 179 ? -7.931 2.120 -7.371 1.00 85.94 179 LEU A N 1
ATOM 1460 C CA . LEU A 1 179 ? -6.480 2.120 -7.227 1.00 85.94 179 LEU A CA 1
ATOM 1461 C C . LEU A 1 179 ? -5.879 1.087 -8.171 1.00 85.94 179 LEU A C 1
ATOM 1463 O O . LEU A 1 179 ? -6.259 -0.079 -8.129 1.00 85.94 179 LEU A O 1
ATOM 1467 N N . THR A 1 180 ? -4.893 1.508 -8.952 1.00 86.62 180 THR A N 1
ATOM 1468 C CA . THR A 1 180 ? -4.101 0.628 -9.807 1.00 86.62 180 THR A CA 1
ATOM 1469 C C . THR A 1 180 ? -2.834 0.242 -9.063 1.00 86.62 180 THR A C 1
ATOM 1471 O O . THR A 1 180 ? -2.039 1.107 -8.679 1.00 86.62 180 THR A O 1
ATOM 1474 N N . GLY A 1 181 ? -2.672 -1.054 -8.811 1.00 88.69 181 GLY A N 1
ATOM 1475 C CA . GLY A 1 181 ? -1.470 -1.624 -8.219 1.00 88.69 181 GLY A CA 1
ATOM 1476 C C . GLY A 1 181 ? -0.651 -2.376 -9.252 1.00 88.69 181 GLY A C 1
ATOM 1477 O O . GLY A 1 181 ? -1.215 -3.008 -10.138 1.00 88.69 181 GLY A O 1
ATOM 1478 N N . TYR A 1 182 ? 0.671 -2.336 -9.111 1.00 88.19 182 TYR A N 1
ATOM 1479 C CA . TYR A 1 182 ? 1.573 -3.038 -10.019 1.00 88.19 182 TYR A CA 1
ATOM 1480 C C . TYR A 1 182 ? 2.413 -4.059 -9.272 1.00 88.19 182 TYR A C 1
ATOM 1482 O O . TYR A 1 182 ? 2.866 -3.821 -8.146 1.00 88.19 182 TYR A O 1
ATOM 1490 N N . ILE A 1 183 ? 2.612 -5.199 -9.922 1.00 89.19 183 ILE A N 1
ATOM 1491 C CA . ILE A 1 183 ? 3.290 -6.355 -9.360 1.00 89.19 183 ILE A CA 1
ATOM 1492 C C . ILE A 1 183 ? 4.317 -6.834 -10.376 1.00 89.19 183 ILE A C 1
ATOM 1494 O O . ILE A 1 183 ? 4.007 -6.990 -11.553 1.00 89.19 183 ILE A O 1
ATOM 1498 N N . VAL A 1 184 ? 5.541 -7.056 -9.912 1.00 89.00 184 VAL A N 1
ATOM 1499 C CA . VAL A 1 184 ? 6.650 -7.544 -10.727 1.00 89.00 184 VAL A CA 1
ATOM 1500 C C . VAL A 1 184 ? 7.223 -8.795 -10.087 1.00 89.00 184 VAL A C 1
ATOM 1502 O O . VAL A 1 184 ? 7.351 -8.895 -8.863 1.00 89.00 184 VAL A O 1
ATOM 1505 N N . HIS A 1 185 ? 7.566 -9.759 -10.929 1.00 86.31 185 HIS A N 1
ATOM 1506 C CA . HIS A 1 185 ? 8.148 -11.017 -10.508 1.00 86.31 185 HIS A CA 1
ATOM 1507 C C . HIS A 1 185 ? 8.982 -11.621 -11.641 1.00 86.31 185 HIS A C 1
ATOM 1509 O O . HIS A 1 185 ? 8.671 -11.400 -12.810 1.00 86.31 185 HIS A O 1
ATOM 1515 N N . SER A 1 186 ? 10.025 -12.382 -11.300 1.00 84.06 186 SER A N 1
ATOM 1516 C CA . SER A 1 186 ? 10.891 -13.052 -12.282 1.00 84.06 186 SER A CA 1
ATOM 1517 C C . SER A 1 186 ? 10.217 -14.257 -12.944 1.00 84.06 186 SER A C 1
ATOM 1519 O O . SER A 1 186 ? 10.464 -14.553 -14.108 1.00 84.06 186 SER A O 1
ATOM 1521 N N . SER A 1 187 ? 9.321 -14.938 -12.223 1.00 84.12 187 SER A N 1
ATOM 1522 C CA . SER A 1 187 ? 8.505 -16.036 -12.753 1.00 84.12 187 SER A CA 1
ATOM 1523 C C . SER A 1 187 ? 7.122 -15.558 -13.186 1.00 84.12 187 SER A C 1
ATOM 1525 O O . SER A 1 187 ? 6.336 -15.092 -12.356 1.00 84.12 187 SER A O 1
ATOM 1527 N N . ARG A 1 188 ? 6.812 -15.761 -14.471 1.00 88.25 188 ARG A N 1
ATOM 1528 C CA . ARG A 1 188 ? 5.488 -15.539 -15.067 1.00 88.25 188 ARG A CA 1
ATOM 1529 C C . ARG A 1 188 ? 4.398 -16.389 -14.413 1.00 88.25 188 ARG A C 1
ATOM 1531 O O . ARG A 1 188 ? 3.328 -15.865 -14.136 1.00 88.25 188 ARG A O 1
ATOM 1538 N N . ALA A 1 189 ? 4.686 -17.654 -14.105 1.00 84.62 189 ALA A N 1
ATOM 1539 C CA . ALA A 1 189 ? 3.711 -18.569 -13.504 1.00 84.62 189 ALA A CA 1
ATOM 1540 C C . ALA A 1 189 ? 3.158 -18.035 -12.169 1.00 84.62 189 ALA A C 1
ATOM 1542 O O . ALA A 1 189 ? 1.962 -18.101 -11.916 1.00 84.62 189 ALA A O 1
ATOM 1543 N N . VAL A 1 190 ? 4.012 -17.406 -11.352 1.00 81.88 190 VAL A N 1
ATOM 1544 C CA . VAL A 1 190 ? 3.594 -16.787 -10.080 1.00 81.88 190 VAL A CA 1
ATOM 1545 C C . VAL A 1 190 ? 2.663 -15.588 -10.301 1.00 81.88 190 VAL A C 1
ATOM 1547 O O . VAL A 1 190 ? 1.778 -15.340 -9.486 1.00 81.88 190 VAL A O 1
ATOM 1550 N N . LEU A 1 191 ? 2.845 -14.830 -11.388 1.00 87.69 191 LEU A N 1
ATOM 1551 C CA . LEU A 1 191 ? 1.936 -13.733 -11.741 1.00 87.69 191 LEU A CA 1
ATOM 1552 C C . LEU A 1 191 ? 0.598 -14.265 -12.265 1.00 87.69 191 LEU A C 1
ATOM 1554 O O . LEU A 1 191 ? -0.445 -13.690 -11.963 1.00 87.69 191 LEU A O 1
ATOM 1558 N N . GLU A 1 192 ? 0.614 -15.371 -13.006 1.00 87.88 192 GLU A N 1
ATOM 1559 C CA . GLU A 1 192 ? -0.596 -16.029 -13.506 1.00 87.88 192 GLU A CA 1
ATOM 1560 C C . GLU A 1 192 ? -1.435 -16.631 -12.368 1.00 87.88 192 GLU A C 1
ATOM 1562 O O . GLU A 1 192 ? -2.661 -16.519 -12.394 1.00 87.88 192 GLU A O 1
ATOM 1567 N N . ASP A 1 193 ? -0.807 -17.147 -11.307 1.00 84.88 193 ASP A N 1
ATOM 1568 C CA . ASP A 1 193 ? -1.509 -17.623 -10.106 1.00 84.88 193 ASP A CA 1
ATOM 1569 C C . ASP A 1 193 ? -2.360 -16.531 -9.439 1.00 84.88 193 ASP A C 1
ATOM 1571 O O . ASP A 1 193 ? -3.382 -16.827 -8.815 1.00 84.88 193 ASP A O 1
ATOM 1575 N N . LEU A 1 194 ? -1.991 -15.252 -9.577 1.00 87.38 194 LEU A N 1
ATOM 1576 C CA . LEU A 1 194 ? -2.762 -14.147 -9.003 1.00 87.38 194 LEU A CA 1
ATOM 1577 C C . LEU A 1 194 ? -4.105 -13.934 -9.703 1.00 87.38 194 LEU A C 1
ATOM 1579 O O . LEU A 1 194 ? -4.994 -13.342 -9.101 1.00 87.38 194 LEU A O 1
ATOM 1583 N N . GLN A 1 195 ? -4.319 -14.462 -10.910 1.00 88.50 195 GLN A N 1
ATOM 1584 C CA . GLN A 1 195 ? -5.601 -14.329 -11.614 1.00 88.50 195 GLN A CA 1
ATOM 1585 C C . GLN A 1 195 ? -6.782 -14.875 -10.791 1.00 88.50 195 GLN A C 1
ATOM 1587 O O . GLN A 1 195 ? -7.901 -14.370 -10.886 1.00 88.50 195 GLN A O 1
ATOM 1592 N N . CYS A 1 196 ? -6.532 -15.853 -9.911 1.00 87.81 196 CYS A N 1
ATOM 1593 C CA . CYS A 1 196 ? -7.561 -16.428 -9.045 1.00 87.81 196 CYS A CA 1
ATOM 1594 C C . CYS A 1 196 ? -8.082 -15.476 -7.954 1.00 87.81 196 CYS A C 1
ATOM 1596 O O . CYS A 1 196 ? -9.125 -15.762 -7.371 1.00 87.81 196 CYS A O 1
ATOM 1598 N N . VAL A 1 197 ? -7.394 -14.360 -7.663 1.00 88.69 197 VAL A N 1
ATOM 1599 C CA . VAL A 1 197 ? -7.826 -13.416 -6.615 1.00 88.69 197 VAL A CA 1
ATOM 1600 C C . VAL A 1 197 ? -8.762 -12.319 -7.128 1.00 88.69 197 VAL A C 1
ATOM 1602 O O . VAL A 1 197 ? -9.172 -11.452 -6.353 1.00 88.69 197 VAL A O 1
ATOM 1605 N N . LYS A 1 198 ? -9.146 -12.344 -8.410 1.00 90.31 198 LYS A N 1
ATOM 1606 C CA . LYS A 1 198 ? -10.186 -11.455 -8.941 1.00 90.31 198 LYS A CA 1
ATOM 1607 C C . LYS A 1 198 ? -11.499 -11.657 -8.175 1.00 90.31 198 LYS A C 1
ATOM 1609 O O . LYS A 1 198 ? -11.892 -12.782 -7.883 1.00 90.31 198 LYS A O 1
ATOM 1614 N N . ASN A 1 199 ? -12.175 -10.561 -7.843 1.00 89.00 199 ASN A N 1
ATOM 1615 C CA . ASN A 1 199 ? -13.352 -10.486 -6.970 1.00 89.00 199 ASN A CA 1
ATOM 1616 C C . ASN A 1 199 ? -13.118 -10.856 -5.494 1.00 89.00 199 ASN A C 1
ATOM 1618 O O . ASN A 1 199 ? -14.072 -10.851 -4.714 1.00 89.00 199 ASN A O 1
ATOM 1622 N N . TYR A 1 200 ? -11.879 -11.119 -5.065 1.00 88.06 200 TYR A N 1
ATOM 1623 C CA . TYR A 1 200 ? -11.577 -11.260 -3.641 1.00 88.06 200 TYR A CA 1
ATOM 1624 C C . TYR A 1 200 ? -11.336 -9.894 -3.006 1.00 88.06 200 TYR A C 1
ATOM 1626 O O . TYR A 1 200 ? -10.686 -9.016 -3.578 1.00 88.06 200 TYR A O 1
ATOM 1634 N N . GLY A 1 201 ? -11.840 -9.728 -1.784 1.00 88.25 201 GLY A N 1
ATOM 1635 C CA . GLY A 1 201 ? -11.645 -8.527 -0.986 1.00 88.25 201 GLY A CA 1
ATOM 1636 C C . GLY A 1 201 ? -11.250 -8.834 0.443 1.00 88.25 201 GLY A C 1
ATOM 1637 O O . GLY A 1 201 ? -11.639 -9.849 1.022 1.00 88.25 201 GLY A O 1
ATOM 1638 N N . TYR A 1 202 ? -10.444 -7.947 1.014 1.00 81.75 202 TYR A N 1
ATOM 1639 C CA . TYR A 1 202 ? -9.985 -8.076 2.386 1.00 81.75 202 TYR A CA 1
ATOM 1640 C C . TYR A 1 202 ? -9.648 -6.722 3.001 1.00 81.75 202 TYR A C 1
ATOM 1642 O O . TYR A 1 202 ? -9.618 -5.669 2.360 1.00 81.75 202 TYR A O 1
ATOM 1650 N N . LYS A 1 203 ? -9.369 -6.760 4.299 1.00 79.19 203 LYS A N 1
ATOM 1651 C CA . LYS A 1 203 ? -8.915 -5.599 5.046 1.00 79.19 203 LYS A CA 1
ATOM 1652 C C . LYS A 1 203 ? -7.548 -5.125 4.548 1.00 79.19 203 LYS A C 1
ATOM 1654 O O . LYS A 1 203 ? -6.599 -5.910 4.465 1.00 79.19 203 LYS A O 1
ATOM 1659 N N . ILE A 1 204 ? -7.433 -3.821 4.317 1.00 75.31 204 ILE A N 1
ATOM 1660 C CA . ILE A 1 204 ? -6.189 -3.136 3.988 1.00 75.31 204 ILE A CA 1
ATOM 1661 C C . ILE A 1 204 ? -5.855 -2.088 5.056 1.00 75.31 204 ILE A C 1
ATOM 1663 O O . ILE A 1 204 ? -6.613 -1.159 5.333 1.00 75.31 204 ILE A O 1
ATOM 1667 N N . GLY A 1 205 ? -4.711 -2.258 5.719 1.00 67.06 205 GLY A N 1
ATOM 1668 C CA . GLY A 1 205 ? -4.353 -1.435 6.875 1.00 67.06 205 GLY A CA 1
ATOM 1669 C C . GLY A 1 205 ? -5.316 -1.610 8.061 1.00 67.06 205 GLY A C 1
ATOM 1670 O O . GLY A 1 205 ? -5.859 -2.691 8.291 1.00 67.06 205 GLY A O 1
ATOM 1671 N N . LYS A 1 206 ? -5.488 -0.552 8.867 1.00 60.88 206 LYS A N 1
ATOM 1672 C CA . LYS A 1 206 ? -6.254 -0.614 10.125 1.00 60.88 206 LYS A CA 1
ATOM 1673 C C . LYS A 1 206 ? -7.768 -0.503 9.933 1.00 60.88 206 LYS A C 1
ATOM 1675 O O . LYS A 1 206 ? -8.494 -1.181 10.648 1.00 60.88 206 LYS A O 1
ATOM 1680 N N . GLU A 1 207 ? -8.228 0.311 8.991 1.00 61.41 207 GLU A N 1
ATOM 1681 C CA . GLU A 1 207 ? -9.660 0.619 8.806 1.00 61.41 207 GLU A CA 1
ATOM 1682 C C . GLU A 1 207 ? -10.097 0.544 7.331 1.00 61.41 207 GLU A C 1
ATOM 1684 O O . GLU A 1 207 ? -11.258 0.783 7.021 1.00 61.41 207 GLU A O 1
ATOM 1689 N N . GLY A 1 208 ? -9.180 0.240 6.405 1.00 68.50 208 GLY A N 1
ATOM 1690 C CA . GLY A 1 208 ? -9.493 0.154 4.983 1.00 68.50 208 GLY A CA 1
ATOM 1691 C C . GLY A 1 208 ? -10.025 -1.222 4.598 1.00 68.50 208 GLY A C 1
ATOM 1692 O O . GLY A 1 208 ? -9.622 -2.244 5.158 1.00 68.50 208 GLY A O 1
ATOM 1693 N N . PHE A 1 209 ? -10.885 -1.249 3.590 1.00 77.69 209 PHE A N 1
ATOM 1694 C CA . PHE A 1 209 ? -11.296 -2.455 2.883 1.00 77.69 209 PHE A CA 1
ATOM 1695 C C . PHE A 1 209 ? -11.151 -2.198 1.386 1.00 77.69 209 PHE A C 1
ATOM 1697 O O . PHE A 1 209 ? -11.457 -1.102 0.919 1.00 77.69 209 PHE A O 1
ATOM 1704 N N . ALA A 1 210 ? -10.664 -3.191 0.655 1.00 83.88 210 ALA A N 1
ATOM 1705 C CA . ALA A 1 210 ? -10.580 -3.162 -0.797 1.00 83.88 210 ALA A CA 1
ATOM 1706 C C . ALA A 1 210 ? -10.931 -4.547 -1.345 1.00 83.88 210 ALA A C 1
ATOM 1708 O O . ALA A 1 210 ? -10.893 -5.538 -0.610 1.00 83.88 210 ALA A O 1
ATOM 1709 N N . TYR A 1 211 ? -11.260 -4.601 -2.631 1.00 88.69 211 TYR A N 1
ATOM 1710 C CA . TYR A 1 211 ? -11.377 -5.837 -3.394 1.00 88.69 211 TYR A CA 1
ATOM 1711 C C . TYR A 1 211 ? -10.690 -5.670 -4.747 1.00 88.69 211 TYR A C 1
ATOM 1713 O O . TYR A 1 211 ? -10.472 -4.545 -5.198 1.00 88.69 211 TYR A O 1
ATOM 1721 N N . ILE A 1 212 ? -10.284 -6.784 -5.350 1.00 91.06 212 ILE A N 1
ATOM 1722 C CA . ILE A 1 212 ? -9.688 -6.792 -6.684 1.00 91.06 212 ILE A CA 1
ATOM 1723 C C . ILE A 1 212 ? -10.814 -6.849 -7.709 1.00 91.06 212 ILE A C 1
ATOM 1725 O O . ILE A 1 212 ? -11.473 -7.875 -7.852 1.00 91.06 212 ILE A O 1
ATOM 1729 N N . GLU A 1 213 ? -11.045 -5.736 -8.393 1.00 91.50 213 GLU A N 1
ATOM 1730 C CA . GLU A 1 213 ? -12.040 -5.640 -9.463 1.00 91.50 213 GLU A CA 1
ATOM 1731 C C . GLU A 1 213 ? -11.578 -6.381 -10.722 1.00 91.50 213 GLU A C 1
ATOM 1733 O O . GLU A 1 213 ? -12.323 -7.183 -11.287 1.00 91.50 213 GLU A O 1
ATOM 1738 N N . ASP A 1 214 ? -10.328 -6.159 -11.130 1.00 91.12 214 ASP A N 1
ATOM 1739 C CA . ASP A 1 214 ? -9.748 -6.769 -12.319 1.00 91.12 214 ASP A CA 1
ATOM 1740 C C . ASP A 1 214 ? -8.243 -7.014 -12.168 1.00 91.12 214 ASP A C 1
ATOM 1742 O O . ASP A 1 214 ? -7.583 -6.404 -11.322 1.00 91.12 214 ASP A O 1
ATOM 1746 N N . ILE A 1 215 ? -7.717 -7.935 -12.978 1.00 90.88 215 ILE A N 1
ATOM 1747 C CA . ILE A 1 215 ? -6.289 -8.241 -13.081 1.00 90.88 215 ILE A CA 1
ATOM 1748 C C . ILE A 1 215 ? -5.961 -8.374 -14.565 1.00 90.88 215 ILE A C 1
ATOM 1750 O O . ILE A 1 215 ? -6.472 -9.257 -15.250 1.00 90.88 215 ILE A O 1
ATOM 1754 N N . GLU A 1 216 ? -5.101 -7.488 -15.056 1.00 88.00 216 GLU A N 1
ATOM 1755 C CA . GLU A 1 216 ? -4.645 -7.524 -16.443 1.00 88.00 216 GLU A CA 1
ATOM 1756 C C . GLU A 1 216 ? -3.706 -8.719 -16.707 1.00 88.00 216 GLU A C 1
ATOM 1758 O O . GLU A 1 216 ? -3.270 -9.430 -15.794 1.00 88.00 216 GLU A O 1
ATOM 1763 N N . GLY A 1 217 ? -3.392 -8.959 -17.983 1.00 86.00 217 GLY A N 1
ATOM 1764 C CA . GLY A 1 217 ? -2.459 -10.007 -18.398 1.00 86.00 217 GLY A CA 1
ATOM 1765 C C . GLY A 1 217 ? -1.022 -9.784 -17.906 1.00 86.00 217 GLY A C 1
ATOM 1766 O O . GLY A 1 217 ? -0.650 -8.714 -17.428 1.00 86.00 217 GLY A O 1
ATOM 1767 N N . THR A 1 218 ? -0.180 -10.811 -18.040 1.00 89.94 218 THR A N 1
ATOM 1768 C CA . THR A 1 218 ? 1.255 -10.704 -17.740 1.00 89.94 218 THR A CA 1
ATOM 1769 C C . THR A 1 218 ? 2.040 -10.255 -18.968 1.00 89.94 218 THR A C 1
ATOM 1771 O O . THR A 1 218 ? 1.953 -10.879 -20.029 1.00 89.94 218 THR A O 1
ATOM 1774 N N . TYR A 1 219 ? 2.851 -9.213 -18.794 1.00 90.00 219 TYR A N 1
ATOM 1775 C CA . TYR A 1 219 ? 3.664 -8.609 -19.846 1.00 90.00 219 TYR A CA 1
ATOM 1776 C C . TYR A 1 219 ? 5.143 -8.653 -19.473 1.00 90.00 219 TYR A C 1
ATOM 1778 O O . TYR A 1 219 ? 5.510 -8.455 -18.314 1.00 90.00 219 TYR A O 1
ATOM 1786 N N . GLU A 1 220 ? 5.997 -8.902 -20.463 1.00 90.50 220 GLU A N 1
ATOM 1787 C CA . GLU A 1 220 ? 7.443 -8.859 -20.267 1.00 90.50 220 GLU A CA 1
ATOM 1788 C C . GLU A 1 220 ? 7.939 -7.414 -20.237 1.00 90.50 220 GLU A C 1
ATOM 1790 O O . GLU A 1 220 ? 7.492 -6.557 -21.007 1.00 90.50 220 GLU A O 1
ATOM 1795 N N . LEU A 1 221 ? 8.875 -7.158 -19.326 1.00 91.25 221 LEU A N 1
ATOM 1796 C CA . LEU A 1 221 ? 9.535 -5.872 -19.164 1.00 91.25 221 LEU A CA 1
ATOM 1797 C C . LEU A 1 221 ? 10.875 -5.889 -19.904 1.00 91.25 221 LEU A C 1
ATOM 1799 O O . LEU A 1 221 ? 11.677 -6.800 -19.710 1.00 91.25 221 LEU A O 1
ATOM 1803 N N . HIS A 1 222 ? 11.151 -4.851 -20.688 1.00 92.44 222 HIS A N 1
ATOM 1804 C CA . HIS A 1 222 ? 12.459 -4.620 -21.304 1.00 92.44 222 HIS A CA 1
ATOM 1805 C C . HIS A 1 222 ? 13.130 -3.393 -20.691 1.00 92.44 222 HIS A C 1
ATOM 1807 O O . HIS A 1 222 ? 12.458 -2.483 -20.212 1.00 92.44 222 HIS A O 1
ATOM 1813 N N . ILE A 1 223 ? 14.463 -3.390 -20.663 1.00 94.44 223 ILE A N 1
ATOM 1814 C CA . ILE A 1 223 ? 15.247 -2.294 -20.088 1.00 94.44 223 ILE A CA 1
ATOM 1815 C C . ILE A 1 223 ? 15.550 -1.262 -21.167 1.00 94.44 223 ILE A C 1
ATOM 1817 O O . ILE A 1 223 ? 16.043 -1.600 -22.241 1.00 94.44 223 ILE A O 1
ATOM 1821 N N . GLU A 1 224 ? 15.345 0.001 -20.822 1.00 95.94 224 GLU A N 1
ATOM 1822 C CA . GLU A 1 224 ? 15.760 1.159 -21.598 1.00 95.94 224 GLU A CA 1
ATOM 1823 C C . GLU A 1 224 ? 16.497 2.177 -20.719 1.00 95.94 224 GLU A C 1
ATOM 1825 O O . GLU A 1 224 ? 16.570 2.069 -19.491 1.00 95.94 224 GLU A O 1
ATOM 1830 N N . SER A 1 225 ? 17.099 3.175 -21.362 1.00 96.50 225 SER A N 1
ATOM 1831 C CA . SER A 1 225 ? 17.803 4.275 -20.704 1.00 96.50 225 SER A CA 1
ATOM 1832 C C . SER A 1 225 ? 17.456 5.594 -21.370 1.00 96.50 225 SER A C 1
ATOM 1834 O O . SER A 1 225 ? 17.450 5.694 -22.594 1.00 96.50 225 SER A O 1
ATOM 1836 N N . GLY A 1 226 ? 17.202 6.627 -20.572 1.00 95.62 226 GLY A N 1
ATOM 1837 C CA . GLY A 1 226 ? 16.871 7.948 -21.096 1.00 95.62 226 GLY A CA 1
ATOM 1838 C C . GLY A 1 226 ? 15.962 8.732 -20.167 1.00 95.62 226 GLY A C 1
ATOM 1839 O O 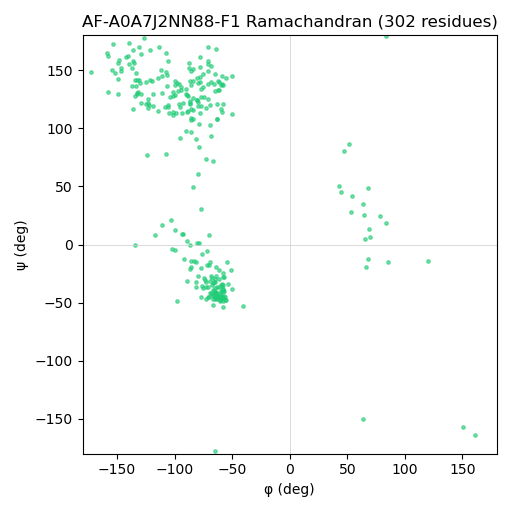. GLY A 1 226 ? 15.938 8.493 -18.960 1.00 95.62 226 GLY A O 1
ATOM 1840 N N . GLU A 1 227 ? 15.238 9.698 -20.731 1.00 95.75 227 GLU A N 1
ATOM 1841 C CA . GLU A 1 227 ? 14.150 10.370 -20.024 1.00 95.75 227 GLU A CA 1
ATOM 1842 C C . GLU A 1 227 ? 12.879 9.528 -20.060 1.00 95.75 227 GLU A C 1
ATOM 1844 O O . GLU A 1 227 ? 12.565 8.913 -21.074 1.00 95.75 227 GLU A O 1
ATOM 1849 N N . PHE A 1 228 ? 12.124 9.554 -18.969 1.00 93.25 228 PHE A N 1
ATOM 1850 C CA . PHE A 1 228 ? 10.873 8.822 -18.845 1.00 93.25 228 PHE A CA 1
ATOM 1851 C C . PHE A 1 228 ? 9.824 9.615 -18.061 1.00 93.25 228 PHE A C 1
ATOM 1853 O O . PHE A 1 228 ? 10.150 10.526 -17.293 1.00 93.25 228 PHE A O 1
ATOM 1860 N N . SER A 1 229 ? 8.556 9.227 -18.219 1.00 92.12 229 SER A N 1
ATOM 1861 C CA . SER A 1 229 ? 7.468 9.555 -17.291 1.00 92.12 229 SER A CA 1
ATOM 1862 C C . SER A 1 229 ? 7.091 8.280 -16.545 1.00 92.12 229 SER A C 1
ATOM 1864 O O . SER A 1 229 ? 6.737 7.283 -17.165 1.00 92.12 229 SER A O 1
ATOM 1866 N N . SER A 1 230 ? 7.252 8.285 -15.223 1.00 90.50 230 SER A N 1
ATOM 1867 C CA . SER A 1 230 ? 7.125 7.074 -14.411 1.00 90.50 230 SER A CA 1
ATOM 1868 C C . SER A 1 230 ? 5.667 6.699 -14.189 1.00 90.50 230 SER A C 1
ATOM 1870 O O . SER A 1 230 ? 4.873 7.539 -13.771 1.00 90.50 230 SER A O 1
ATOM 1872 N N . SER A 1 231 ? 5.320 5.429 -14.359 1.00 89.25 231 SER A N 1
ATOM 1873 C CA . SER A 1 231 ? 3.989 4.910 -14.023 1.00 89.25 231 SER A CA 1
ATOM 1874 C C . SER A 1 231 ? 3.842 4.567 -12.535 1.00 89.25 231 SER A C 1
ATOM 1876 O O . SER A 1 231 ? 2.730 4.402 -12.039 1.00 89.25 231 SER A O 1
ATOM 1878 N N . VAL A 1 232 ? 4.958 4.498 -11.804 1.00 88.50 232 VAL A N 1
ATOM 1879 C CA . VAL A 1 232 ? 5.019 4.191 -10.366 1.00 88.50 232 VAL A CA 1
ATOM 1880 C C . VAL A 1 232 ? 5.801 5.253 -9.597 1.00 88.50 232 VAL A C 1
ATOM 1882 O O . VAL A 1 232 ? 6.335 6.202 -10.177 1.00 88.50 232 VAL A O 1
ATOM 1885 N N . ILE A 1 233 ? 5.891 5.110 -8.274 1.00 86.44 233 ILE A N 1
ATOM 1886 C CA . ILE A 1 233 ? 6.790 5.952 -7.480 1.00 86.44 233 ILE A CA 1
ATOM 1887 C C . ILE A 1 233 ? 8.260 5.640 -7.771 1.00 86.44 233 ILE A C 1
ATOM 1889 O O . ILE A 1 233 ? 8.603 4.509 -8.104 1.00 86.44 233 ILE A O 1
ATOM 1893 N N . PHE A 1 234 ? 9.152 6.612 -7.582 1.00 89.25 234 PHE A N 1
ATOM 1894 C CA . PHE A 1 234 ? 10.598 6.362 -7.652 1.00 89.25 234 PHE A CA 1
ATOM 1895 C C . PHE A 1 234 ? 11.397 7.234 -6.686 1.00 89.25 234 PHE A C 1
ATOM 1897 O O . PHE A 1 234 ? 10.938 8.329 -6.351 1.00 89.25 234 PHE A O 1
ATOM 1904 N N . PRO A 1 235 ? 12.540 6.748 -6.168 1.00 88.12 235 PRO A N 1
ATOM 1905 C CA . PRO A 1 235 ? 13.291 7.444 -5.128 1.00 88.12 235 PRO A CA 1
ATOM 1906 C C . PRO A 1 235 ? 13.787 8.814 -5.602 1.00 88.12 235 PRO A C 1
ATOM 1908 O O . PRO A 1 235 ? 14.243 8.987 -6.730 1.00 88.12 235 PRO A O 1
ATOM 1911 N N . VAL A 1 236 ? 13.723 9.801 -4.709 1.00 84.75 236 VAL A N 1
ATOM 1912 C CA . VAL A 1 236 ? 14.290 11.138 -4.921 1.00 84.75 236 VAL A CA 1
ATOM 1913 C C . VAL A 1 236 ? 15.672 11.206 -4.281 1.00 84.75 236 VAL A C 1
ATOM 1915 O O . VAL A 1 236 ? 15.861 10.757 -3.153 1.00 84.75 236 VAL A O 1
ATOM 1918 N N . GLY A 1 237 ? 16.623 11.835 -4.976 1.00 77.69 237 GLY A N 1
ATOM 1919 C CA . GLY A 1 237 ? 17.984 12.035 -4.467 1.00 77.69 237 GLY A CA 1
ATOM 1920 C C . GLY A 1 237 ? 18.906 10.836 -4.678 1.00 77.69 237 GLY A C 1
ATOM 1921 O O . GLY A 1 237 ? 19.933 10.743 -4.012 1.00 77.69 237 GLY A O 1
ATOM 1922 N N . SER A 1 238 ? 18.545 9.930 -5.587 1.00 78.44 238 SER A N 1
ATOM 1923 C CA . SER A 1 238 ? 19.456 8.892 -6.048 1.00 78.44 238 SER A CA 1
ATOM 1924 C C . SER A 1 238 ? 20.467 9.426 -7.064 1.00 78.44 238 SER A C 1
ATOM 1926 O O . SER A 1 238 ? 20.186 10.354 -7.822 1.00 78.44 238 SER A O 1
ATOM 1928 N N . ASN A 1 239 ? 21.631 8.779 -7.112 1.00 81.00 239 ASN A N 1
ATOM 1929 C CA . ASN A 1 239 ? 22.624 8.963 -8.166 1.00 81.00 239 ASN A CA 1
ATOM 1930 C C . ASN A 1 239 ? 22.293 8.159 -9.438 1.00 81.00 239 ASN A C 1
ATOM 1932 O O . ASN A 1 239 ? 22.897 8.417 -10.474 1.00 81.00 239 ASN A O 1
ATOM 1936 N N . LYS A 1 240 ? 21.378 7.178 -9.368 1.00 86.94 240 LYS A N 1
ATOM 1937 C CA . LYS A 1 240 ? 20.980 6.328 -10.506 1.00 86.94 240 LYS A CA 1
ATOM 1938 C C . LYS A 1 240 ? 19.811 6.909 -11.306 1.00 86.94 240 LYS A C 1
ATOM 1940 O O . LYS A 1 240 ? 19.729 6.691 -12.512 1.00 86.94 240 LYS A O 1
ATOM 1945 N N . ILE A 1 241 ? 18.913 7.639 -10.640 1.00 87.50 241 ILE A N 1
ATOM 1946 C CA . ILE A 1 241 ? 17.769 8.310 -11.264 1.00 87.50 241 ILE A CA 1
ATOM 1947 C C . ILE A 1 241 ? 17.793 9.797 -10.924 1.00 87.50 241 ILE A C 1
ATOM 1949 O O . ILE A 1 241 ? 17.674 10.197 -9.764 1.00 87.50 241 ILE A O 1
ATOM 1953 N N . HIS A 1 242 ? 17.850 10.628 -11.960 1.00 89.75 242 HIS A N 1
ATOM 1954 C CA . HIS A 1 242 ? 17.750 12.075 -11.834 1.00 89.75 242 HIS A CA 1
ATOM 1955 C C . HIS A 1 242 ? 16.303 12.532 -11.998 1.00 89.75 242 HIS A C 1
ATOM 1957 O O . HIS A 1 242 ? 15.679 12.306 -13.032 1.00 89.75 242 HIS A O 1
ATOM 1963 N N . LEU A 1 243 ? 15.770 13.205 -10.981 1.00 88.25 243 LEU A N 1
ATOM 1964 C CA . LEU A 1 243 ? 14.439 13.802 -11.027 1.00 88.25 243 LEU A CA 1
ATOM 1965 C C . LEU A 1 243 ? 14.449 15.074 -11.887 1.00 88.25 243 LEU A C 1
ATOM 1967 O O . LEU A 1 243 ? 15.236 15.978 -11.611 1.00 88.25 243 LEU A O 1
ATOM 1971 N N . LEU A 1 244 ? 13.554 15.163 -12.873 1.00 85.81 244 LEU A N 1
ATOM 1972 C CA . LEU A 1 244 ? 13.420 16.338 -13.742 1.00 85.81 244 LEU A CA 1
ATOM 1973 C C . LEU A 1 244 ? 12.286 17.262 -13.278 1.00 85.81 244 LEU A C 1
ATOM 1975 O O . LEU A 1 244 ? 12.497 18.462 -13.138 1.00 85.81 244 LEU A O 1
ATOM 1979 N N . ASP A 1 245 ? 11.102 16.704 -13.009 1.00 76.12 245 ASP A N 1
ATOM 1980 C CA . ASP A 1 245 ? 9.925 17.456 -12.554 1.00 76.12 245 ASP A CA 1
ATOM 1981 C C . ASP A 1 245 ? 8.946 16.530 -11.818 1.00 76.12 245 ASP A C 1
ATOM 1983 O O . ASP A 1 245 ? 8.653 15.435 -12.314 1.00 76.12 245 ASP A O 1
ATOM 1987 N N . ALA A 1 246 ? 8.473 16.938 -10.630 1.00 67.62 246 ALA A N 1
ATOM 1988 C CA . ALA A 1 246 ? 7.527 16.139 -9.850 1.00 67.62 246 ALA A CA 1
ATOM 1989 C C . ALA A 1 246 ? 6.929 16.798 -8.596 1.00 67.62 246 ALA A C 1
ATOM 1991 O O . ALA A 1 246 ? 7.649 17.428 -7.809 1.00 67.62 246 ALA A O 1
ATOM 1992 N N . PRO A 1 247 ? 5.675 16.443 -8.258 1.00 67.44 247 PRO A N 1
ATOM 1993 C CA . PRO A 1 247 ? 5.226 16.396 -6.873 1.00 67.44 247 PRO A CA 1
ATOM 1994 C C . PRO A 1 247 ? 5.874 15.215 -6.114 1.00 67.44 247 PRO A C 1
ATOM 1996 O O . PRO A 1 247 ? 5.979 14.097 -6.624 1.00 67.44 247 PRO A O 1
ATOM 1999 N N . ARG A 1 248 ? 6.302 15.458 -4.867 1.00 70.56 248 ARG A N 1
ATOM 2000 C CA . ARG A 1 248 ? 7.038 14.491 -4.028 1.00 70.56 248 ARG A CA 1
ATOM 2001 C C . ARG A 1 248 ? 6.214 13.999 -2.842 1.00 70.56 248 ARG A C 1
ATOM 2003 O O . ARG A 1 248 ? 5.470 14.764 -2.227 1.00 70.56 248 ARG A O 1
ATOM 2010 N N . LEU A 1 249 ? 6.412 12.733 -2.496 1.00 68.25 249 LEU A N 1
ATOM 2011 C CA . LEU A 1 249 ? 6.014 12.116 -1.241 1.00 68.25 249 LEU A CA 1
ATOM 2012 C C . LEU A 1 249 ? 7.215 12.075 -0.305 1.00 68.25 249 LEU A C 1
ATOM 2014 O O . LEU A 1 249 ? 8.180 11.350 -0.540 1.00 68.25 249 LEU A O 1
ATOM 2018 N N . GLU A 1 250 ? 7.128 12.835 0.776 1.00 68.88 250 GLU A N 1
ATOM 2019 C CA . GLU A 1 250 ? 8.118 12.798 1.845 1.00 68.88 250 GLU A CA 1
ATOM 2020 C C . GLU A 1 250 ? 7.757 11.714 2.861 1.00 68.88 250 GLU A C 1
ATOM 2022 O O . GLU A 1 250 ? 6.582 11.441 3.098 1.00 68.88 250 GLU A O 1
ATOM 2027 N N . ASN A 1 251 ? 8.767 11.156 3.528 1.00 66.69 251 ASN A N 1
ATOM 2028 C CA . ASN A 1 251 ? 8.608 10.217 4.641 1.00 66.69 251 ASN A CA 1
ATOM 2029 C C . ASN A 1 251 ? 7.942 8.868 4.299 1.00 66.69 251 ASN A C 1
ATOM 2031 O O . ASN A 1 251 ? 7.416 8.210 5.193 1.00 66.69 251 ASN A O 1
ATOM 2035 N N . VAL A 1 252 ? 8.015 8.396 3.052 1.00 69.69 252 VAL A N 1
ATOM 2036 C CA . VAL A 1 252 ? 7.515 7.059 2.697 1.00 69.69 252 VAL A CA 1
ATOM 2037 C C . VAL A 1 252 ? 8.311 5.997 3.450 1.00 69.69 252 VAL A C 1
ATOM 2039 O O . VAL A 1 252 ? 9.533 5.901 3.308 1.00 69.69 252 VAL A O 1
ATOM 2042 N N . TYR A 1 253 ? 7.605 5.196 4.245 1.00 71.19 253 TYR A N 1
ATOM 2043 C CA . TYR A 1 253 ? 8.173 4.052 4.943 1.00 71.19 253 TYR A CA 1
ATOM 2044 C C . TYR A 1 253 ? 8.098 2.813 4.056 1.00 71.19 253 TYR A C 1
ATOM 2046 O O . TYR A 1 253 ? 7.027 2.449 3.571 1.00 71.19 253 TYR A O 1
ATOM 2054 N N . TYR A 1 254 ? 9.232 2.146 3.880 1.00 73.12 254 TYR A N 1
ATOM 2055 C CA . TYR A 1 254 ? 9.332 0.871 3.180 1.00 73.12 254 TYR A CA 1
ATOM 2056 C C . TYR A 1 254 ? 10.241 -0.075 3.959 1.00 73.12 254 TYR A C 1
ATOM 2058 O O . TYR A 1 254 ? 11.038 0.358 4.793 1.00 73.12 254 TYR A O 1
ATOM 2066 N N . PHE A 1 255 ? 10.095 -1.374 3.724 1.00 72.38 255 PHE A N 1
ATOM 2067 C CA . PHE A 1 255 ? 10.988 -2.360 4.311 1.00 72.38 255 PHE A CA 1
ATOM 2068 C C . PHE A 1 255 ? 12.191 -2.545 3.383 1.00 72.38 255 PHE A C 1
ATOM 2070 O O . PHE A 1 255 ? 12.032 -2.971 2.244 1.00 72.38 255 PHE A O 1
ATOM 2077 N N . ASP A 1 256 ? 13.376 -2.171 3.859 1.00 73.69 256 ASP A N 1
ATOM 2078 C CA . ASP A 1 256 ? 14.651 -2.451 3.202 1.00 73.69 256 ASP A CA 1
ATOM 2079 C C . ASP A 1 256 ? 15.004 -3.907 3.521 1.00 73.69 256 ASP A C 1
ATOM 2081 O O . ASP A 1 256 ? 15.375 -4.237 4.654 1.00 73.69 256 ASP A O 1
ATOM 2085 N N . PHE A 1 257 ? 14.802 -4.785 2.536 1.00 70.44 257 PHE A N 1
ATOM 2086 C CA . PHE A 1 257 ? 14.988 -6.224 2.699 1.00 70.44 257 PHE A CA 1
ATOM 2087 C C . PHE A 1 257 ? 16.455 -6.615 2.883 1.00 70.44 257 PHE A C 1
ATOM 2089 O O . PHE A 1 257 ? 16.729 -7.571 3.610 1.00 70.44 257 PHE A O 1
ATOM 2096 N N . ASP A 1 258 ? 17.385 -5.867 2.289 1.00 72.56 258 ASP A N 1
ATOM 2097 C CA . ASP A 1 258 ? 18.821 -6.139 2.390 1.00 72.56 258 ASP A CA 1
ATOM 2098 C C . ASP A 1 258 ? 19.317 -5.822 3.796 1.00 72.56 258 ASP A C 1
ATOM 2100 O O . ASP A 1 258 ? 20.008 -6.616 4.434 1.00 72.56 258 ASP A O 1
ATOM 2104 N N . LYS A 1 259 ? 18.893 -4.671 4.325 1.00 74.00 259 LYS A N 1
ATOM 2105 C CA . LYS A 1 259 ? 19.245 -4.231 5.680 1.00 74.00 259 LYS A CA 1
ATOM 2106 C C . LYS A 1 259 ? 18.305 -4.777 6.754 1.00 74.00 259 LYS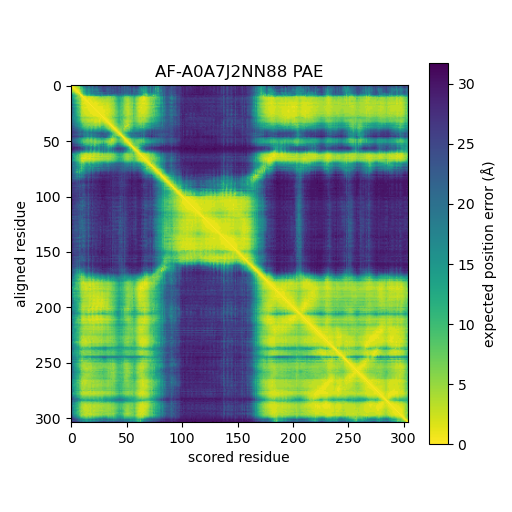 A C 1
ATOM 2108 O O . LYS A 1 259 ? 18.490 -4.442 7.924 1.00 74.00 259 LYS A O 1
ATOM 2113 N N . LYS A 1 260 ? 17.288 -5.556 6.366 1.00 73.50 260 LYS A N 1
ATOM 2114 C CA . LYS A 1 260 ? 16.215 -6.088 7.222 1.00 73.50 260 LYS A CA 1
ATOM 2115 C C . LYS A 1 260 ? 15.674 -5.040 8.201 1.00 73.50 260 LYS A C 1
ATOM 2117 O O . LYS A 1 260 ? 15.617 -5.269 9.407 1.00 73.50 260 LYS A O 1
ATOM 2122 N N . ARG A 1 261 ? 15.322 -3.852 7.707 1.00 70.88 261 ARG A N 1
ATOM 2123 C CA . ARG A 1 261 ? 14.821 -2.753 8.551 1.00 70.88 261 ARG A CA 1
ATOM 2124 C C . ARG A 1 261 ? 13.838 -1.876 7.804 1.00 70.88 261 ARG A C 1
ATOM 2126 O O . ARG A 1 261 ? 13.914 -1.740 6.590 1.00 70.88 261 ARG A O 1
ATOM 2133 N N . PHE A 1 262 ? 12.971 -1.187 8.537 1.00 69.50 262 PHE A N 1
ATOM 2134 C CA . PHE A 1 262 ? 12.203 -0.104 7.934 1.00 69.50 262 PHE A CA 1
ATOM 2135 C C . PHE A 1 262 ? 13.116 1.083 7.631 1.00 69.50 262 PHE A C 1
ATOM 2137 O O . PHE A 1 262 ? 13.822 1.600 8.502 1.00 69.50 262 PHE A O 1
ATOM 2144 N N . ALA A 1 263 ? 13.086 1.506 6.378 1.00 73.81 263 ALA A N 1
ATOM 2145 C CA . ALA A 1 263 ? 13.710 2.718 5.901 1.00 73.81 263 ALA A CA 1
ATOM 2146 C C . ALA A 1 263 ? 12.637 3.775 5.632 1.00 73.81 263 ALA A C 1
ATOM 2148 O O . ALA A 1 263 ? 11.455 3.479 5.446 1.00 73.81 263 ALA A O 1
ATOM 2149 N N . ARG A 1 264 ? 13.072 5.032 5.638 1.00 74.25 264 ARG A N 1
ATOM 2150 C CA . ARG A 1 264 ? 12.246 6.190 5.315 1.00 74.25 264 ARG A CA 1
ATOM 2151 C C . ARG A 1 264 ? 12.910 6.929 4.165 1.00 74.25 264 ARG A C 1
ATOM 2153 O O . ARG A 1 264 ? 14.082 7.279 4.287 1.00 74.25 264 ARG A O 1
ATOM 2160 N N . GLY A 1 265 ? 12.176 7.161 3.084 1.00 74.75 265 GLY A N 1
ATOM 2161 C CA . GLY A 1 265 ? 12.682 7.832 1.888 1.00 74.75 265 GLY A CA 1
ATOM 2162 C C . GLY A 1 265 ? 11.710 8.866 1.332 1.00 74.75 265 GLY A C 1
ATOM 2163 O O . GLY A 1 265 ? 10.542 8.917 1.725 1.00 74.75 265 GLY A O 1
ATOM 2164 N N . ALA A 1 266 ? 12.214 9.691 0.420 1.00 81.56 266 ALA A N 1
ATOM 2165 C CA . ALA A 1 266 ? 11.406 10.574 -0.408 1.00 81.56 266 ALA A CA 1
ATOM 2166 C C . ALA A 1 266 ? 11.225 9.931 -1.786 1.00 81.56 266 ALA A C 1
ATOM 2168 O O . ALA A 1 266 ? 12.183 9.392 -2.340 1.00 81.56 266 ALA A O 1
ATOM 2169 N N . PHE A 1 267 ? 10.013 9.983 -2.331 1.00 84.25 267 PHE A N 1
ATOM 2170 C CA . PHE A 1 267 ? 9.686 9.393 -3.628 1.00 84.25 267 PHE A CA 1
ATOM 2171 C C . PHE A 1 267 ? 8.909 10.384 -4.497 1.00 84.25 267 PHE A C 1
ATOM 2173 O O . PHE A 1 267 ? 8.058 11.119 -4.002 1.00 84.25 267 PHE A O 1
ATOM 2180 N N . ALA A 1 268 ? 9.185 10.413 -5.796 1.00 84.62 268 ALA A N 1
ATOM 2181 C CA . ALA A 1 268 ? 8.364 11.106 -6.778 1.00 84.62 268 ALA A CA 1
ATOM 2182 C C . ALA A 1 268 ? 7.083 10.299 -7.040 1.00 84.62 268 ALA A C 1
ATOM 2184 O O . ALA A 1 268 ? 7.099 9.072 -6.949 1.00 84.62 268 ALA A O 1
ATOM 2185 N N . LEU A 1 269 ? 5.969 10.981 -7.318 1.00 82.75 269 LEU A N 1
ATOM 2186 C CA . LEU A 1 269 ? 4.679 10.341 -7.611 1.00 82.75 269 LEU A CA 1
ATOM 2187 C C . LEU A 1 269 ? 4.612 9.782 -9.045 1.00 82.75 269 LEU A C 1
ATOM 2189 O O . LEU A 1 269 ? 5.354 10.261 -9.904 1.00 82.75 269 LEU A O 1
ATOM 2193 N N . PRO A 1 270 ? 3.685 8.854 -9.350 1.00 83.81 270 PRO A N 1
ATOM 2194 C CA . PRO A 1 270 ? 3.352 8.509 -10.733 1.00 83.81 270 PRO A CA 1
ATOM 2195 C C . PRO A 1 270 ? 3.065 9.753 -11.593 1.00 83.81 270 PRO A C 1
ATOM 2197 O O . PRO A 1 270 ? 2.540 10.755 -11.102 1.00 83.81 270 PRO A O 1
ATOM 2200 N N . GLY A 1 271 ? 3.444 9.700 -12.868 1.00 83.94 271 GLY A N 1
ATOM 2201 C CA . GLY A 1 271 ? 3.420 10.806 -13.832 1.00 83.94 271 GLY A CA 1
ATOM 2202 C C . GLY A 1 271 ? 4.658 11.710 -13.795 1.00 83.94 271 GLY A C 1
ATOM 2203 O O . GLY A 1 271 ? 4.902 12.465 -14.737 1.00 83.94 271 GLY A O 1
ATOM 2204 N N . SER A 1 272 ? 5.474 11.621 -12.743 1.00 87.38 272 SER A N 1
ATOM 2205 C CA . SER A 1 272 ? 6.702 12.410 -12.598 1.00 87.38 272 SER A CA 1
ATOM 2206 C C . SER A 1 272 ? 7.750 12.064 -13.654 1.00 87.38 272 SER A C 1
ATOM 2208 O O . SER A 1 272 ? 7.886 10.902 -14.047 1.00 87.38 272 SER A O 1
ATOM 2210 N N . ARG A 1 273 ? 8.536 13.065 -14.071 1.00 91.94 273 ARG A N 1
ATOM 2211 C CA . ARG A 1 273 ? 9.603 12.893 -15.065 1.00 91.94 273 ARG A CA 1
ATOM 2212 C C . ARG A 1 273 ? 10.952 12.645 -14.409 1.00 91.94 273 ARG A C 1
ATOM 2214 O O . ARG A 1 273 ? 11.343 13.358 -13.483 1.00 91.94 273 ARG A O 1
ATOM 2221 N N . GLY A 1 274 ? 11.686 11.676 -14.939 1.00 92.81 274 GLY A N 1
ATOM 2222 C CA . GLY A 1 274 ? 13.039 11.349 -14.507 1.00 92.81 274 GLY A CA 1
ATOM 2223 C C . GLY A 1 274 ? 13.955 11.017 -15.679 1.00 92.81 274 GLY A C 1
ATOM 2224 O O . GLY A 1 274 ? 13.510 10.935 -16.823 1.00 92.81 274 GLY A O 1
ATOM 2225 N N . ARG A 1 275 ? 15.243 10.843 -15.385 1.00 94.38 275 ARG A N 1
ATOM 2226 C CA . ARG A 1 275 ? 16.261 10.354 -16.317 1.00 94.38 275 ARG A CA 1
ATOM 2227 C C . ARG A 1 275 ? 17.091 9.259 -15.655 1.00 94.38 275 ARG A C 1
ATOM 2229 O O . ARG A 1 275 ? 17.584 9.468 -14.549 1.00 94.38 275 ARG A O 1
ATOM 2236 N N . GLY A 1 276 ? 17.262 8.128 -16.329 1.00 94.56 276 GLY A N 1
ATOM 2237 C CA . GLY A 1 276 ? 18.011 6.974 -15.826 1.00 94.56 276 GLY A CA 1
ATOM 2238 C C . GLY A 1 276 ? 17.656 5.691 -16.575 1.00 94.56 276 GLY A C 1
ATOM 2239 O O . GLY A 1 276 ? 17.062 5.750 -17.652 1.00 94.56 276 GLY A O 1
ATOM 2240 N N . GLU A 1 277 ? 18.010 4.545 -15.995 1.00 95.62 277 GLU A N 1
ATOM 2241 C CA . GLU A 1 277 ? 17.554 3.232 -16.462 1.00 95.62 277 GLU A CA 1
ATOM 2242 C C . GLU A 1 277 ? 16.128 2.943 -15.975 1.00 95.62 277 GLU A C 1
ATOM 2244 O O . GLU A 1 277 ? 15.779 3.194 -14.814 1.00 95.62 277 GLU A O 1
ATOM 2249 N N . TYR A 1 278 ? 15.309 2.367 -16.845 1.00 95.00 278 TYR A N 1
ATOM 2250 C CA . TYR A 1 278 ? 13.939 1.989 -16.528 1.00 95.00 278 TYR A CA 1
ATOM 2251 C C . TYR A 1 278 ? 13.524 0.726 -17.275 1.00 95.00 278 TYR A C 1
ATOM 2253 O O . TYR A 1 278 ? 14.027 0.421 -18.349 1.00 95.00 278 TYR A O 1
ATOM 2261 N N . TYR A 1 279 ? 12.600 -0.012 -16.678 1.00 94.12 279 TYR A N 1
ATOM 2262 C CA . TYR A 1 279 ? 11.857 -1.074 -17.329 1.00 94.12 279 TYR A CA 1
ATOM 2263 C C . TYR A 1 279 ? 10.630 -0.486 -18.013 1.00 94.12 279 TYR A C 1
ATOM 2265 O O . TYR A 1 279 ? 9.968 0.387 -17.448 1.00 94.12 279 TYR A O 1
ATOM 2273 N N . THR A 1 280 ? 10.298 -0.983 -19.195 1.00 94.50 280 THR A N 1
ATOM 2274 C CA . THR A 1 280 ? 9.115 -0.563 -19.940 1.00 94.50 280 THR A CA 1
ATOM 2275 C C . THR A 1 280 ? 8.412 -1.741 -20.603 1.00 94.50 280 THR A C 1
ATOM 2277 O O . THR A 1 280 ? 9.001 -2.803 -20.811 1.00 94.50 280 THR A O 1
ATOM 2280 N N . THR A 1 281 ? 7.118 -1.577 -20.859 1.00 92.94 281 THR A N 1
ATOM 2281 C CA . THR A 1 281 ? 6.290 -2.493 -21.648 1.00 92.94 281 THR A CA 1
ATOM 2282 C C . THR A 1 281 ? 5.061 -1.761 -22.188 1.00 92.94 281 THR A C 1
ATOM 2284 O O . THR A 1 281 ? 4.703 -0.686 -21.697 1.00 92.94 281 THR A O 1
ATOM 2287 N N . GLN A 1 282 ? 4.413 -2.323 -23.207 1.00 88.88 282 GLN A N 1
ATOM 2288 C CA . GLN A 1 282 ? 3.204 -1.755 -23.801 1.00 88.88 282 GLN A CA 1
ATOM 2289 C C . GLN A 1 282 ? 1.981 -2.574 -23.374 1.00 88.88 282 GLN A C 1
ATOM 2291 O O . GLN A 1 282 ? 1.878 -3.753 -23.703 1.00 88.88 282 GLN A O 1
ATOM 2296 N N . MET A 1 283 ? 1.048 -1.933 -22.667 1.00 82.00 283 MET A N 1
ATOM 2297 C CA . MET A 1 283 ? -0.192 -2.531 -22.154 1.00 82.00 283 MET A CA 1
ATOM 2298 C C . MET A 1 283 ? -1.376 -1.728 -22.690 1.00 82.00 283 MET A C 1
ATOM 2300 O O . MET A 1 283 ? -1.452 -0.524 -22.453 1.00 82.00 283 MET A O 1
ATOM 2304 N N . ASP A 1 284 ? -2.257 -2.346 -23.480 1.00 71.75 284 ASP A N 1
ATOM 2305 C CA . ASP A 1 284 ? -3.471 -1.715 -24.029 1.00 71.75 284 ASP A CA 1
ATOM 2306 C C . ASP A 1 284 ? -3.264 -0.300 -24.604 1.00 71.75 284 ASP A C 1
ATOM 2308 O O . ASP A 1 284 ? -4.041 0.630 -24.384 1.00 71.75 284 ASP A O 1
ATOM 2312 N N . LYS A 1 285 ? -2.190 -0.140 -25.394 1.00 73.62 285 LYS A N 1
ATOM 2313 C CA . LYS A 1 285 ? -1.760 1.119 -26.042 1.00 73.62 285 LYS A CA 1
ATOM 2314 C C . LYS A 1 285 ? -1.223 2.198 -25.088 1.00 73.62 285 LYS A C 1
ATOM 2316 O O . LYS A 1 285 ? -0.917 3.297 -25.551 1.00 73.62 285 LYS A O 1
ATOM 2321 N N . LYS A 1 286 ? -1.062 1.905 -23.798 1.00 81.56 286 LYS A N 1
ATOM 2322 C CA . LYS A 1 286 ? -0.321 2.730 -22.839 1.00 81.56 286 LYS A CA 1
ATOM 2323 C C . LYS A 1 286 ? 1.097 2.176 -22.676 1.00 81.56 286 LYS A C 1
ATOM 2325 O O . LYS A 1 286 ? 1.301 0.966 -22.607 1.00 81.56 286 LYS A O 1
ATOM 2330 N N . ASN A 1 287 ? 2.075 3.074 -22.607 1.00 87.19 287 ASN A N 1
ATOM 2331 C CA . ASN A 1 287 ? 3.440 2.708 -22.240 1.00 87.19 287 ASN A CA 1
ATOM 2332 C C . ASN A 1 287 ? 3.551 2.734 -20.722 1.00 87.19 287 ASN A C 1
ATOM 2334 O O . ASN A 1 287 ? 3.285 3.760 -20.090 1.00 87.19 287 ASN A O 1
ATOM 2338 N N . TYR A 1 288 ? 3.930 1.601 -20.155 1.00 90.44 288 TYR A N 1
ATOM 2339 C CA . TYR A 1 288 ? 4.128 1.442 -18.731 1.00 90.44 288 TYR A CA 1
ATOM 2340 C C . TYR A 1 288 ? 5.617 1.501 -18.420 1.00 90.44 288 TYR A C 1
ATOM 2342 O O . TYR A 1 288 ? 6.393 0.777 -19.032 1.00 90.44 288 TYR A O 1
ATOM 2350 N N . VAL A 1 289 ? 6.014 2.364 -17.483 1.00 92.69 289 VAL A N 1
ATOM 2351 C CA . VAL A 1 289 ? 7.422 2.629 -17.173 1.00 92.69 289 VAL A CA 1
ATOM 2352 C C . VAL A 1 289 ? 7.689 2.506 -15.675 1.00 92.69 289 VAL A C 1
ATOM 2354 O O . VAL A 1 289 ? 7.124 3.242 -14.862 1.00 92.69 289 VAL A O 1
ATOM 2357 N N . ILE A 1 290 ? 8.608 1.609 -15.315 1.00 93.12 290 ILE A N 1
ATOM 2358 C CA . ILE A 1 290 ? 9.094 1.392 -13.951 1.00 93.12 290 ILE A CA 1
ATOM 2359 C C . ILE A 1 290 ? 10.567 1.779 -13.880 1.00 93.12 290 ILE A C 1
ATOM 2361 O O . ILE A 1 290 ? 11.407 1.094 -14.461 1.00 93.12 290 ILE A O 1
ATOM 2365 N N . PRO A 1 291 ? 10.940 2.808 -13.116 1.00 93.69 291 PRO A N 1
ATOM 2366 C CA . PRO A 1 291 ? 12.347 3.129 -12.942 1.00 93.69 291 PRO A CA 1
ATOM 2367 C C . PRO A 1 291 ? 13.093 1.974 -12.264 1.00 93.69 291 PRO A C 1
ATOM 2369 O O . PRO A 1 291 ? 12.626 1.424 -11.265 1.00 93.69 291 PRO A O 1
ATOM 2372 N N . LYS A 1 292 ? 14.252 1.587 -12.811 1.00 91.88 292 LYS A N 1
ATOM 2373 C CA . LYS A 1 292 ? 14.958 0.351 -12.427 1.00 91.88 292 LYS A CA 1
ATOM 2374 C C . LYS A 1 292 ? 15.286 0.309 -10.938 1.00 91.88 292 LYS A C 1
ATOM 2376 O O . LYS A 1 292 ? 15.074 -0.699 -10.274 1.00 91.88 292 LYS A O 1
ATOM 2381 N N . GLU A 1 293 ? 15.717 1.435 -10.386 1.00 90.00 293 GLU A N 1
ATOM 2382 C CA . GLU A 1 293 ? 16.045 1.545 -8.966 1.00 90.00 293 GLU A CA 1
ATOM 2383 C C . GLU A 1 293 ? 14.827 1.383 -8.043 1.00 90.00 293 GLU A C 1
ATOM 2385 O O . GLU A 1 293 ? 14.960 0.848 -6.945 1.00 90.00 293 GLU A O 1
ATOM 2390 N N . THR A 1 294 ? 13.627 1.801 -8.470 1.00 89.19 294 THR A N 1
ATOM 2391 C CA . THR A 1 294 ? 12.394 1.534 -7.709 1.00 89.19 294 THR A CA 1
ATOM 2392 C C . THR A 1 294 ? 12.246 0.038 -7.477 1.00 89.19 294 THR A C 1
ATOM 2394 O O . THR A 1 294 ? 11.959 -0.405 -6.363 1.00 89.19 294 THR A O 1
ATOM 2397 N N . LEU A 1 295 ? 12.473 -0.734 -8.538 1.00 87.31 295 LEU A N 1
ATOM 2398 C CA . LEU A 1 295 ? 12.381 -2.177 -8.501 1.00 87.31 295 LEU A CA 1
ATOM 2399 C C . LEU A 1 295 ? 13.483 -2.779 -7.616 1.00 87.31 295 LEU A C 1
ATOM 2401 O O . LEU A 1 295 ? 13.182 -3.622 -6.775 1.00 87.31 295 LEU A O 1
ATOM 2405 N N . GLU A 1 296 ? 14.729 -2.308 -7.724 1.00 86.00 296 GLU A N 1
ATOM 2406 C CA . GLU A 1 296 ? 15.847 -2.743 -6.868 1.00 86.00 296 GLU A CA 1
ATOM 2407 C C . GLU A 1 296 ? 15.552 -2.521 -5.373 1.00 86.00 296 GLU A C 1
ATOM 2409 O O . GLU A 1 296 ? 15.758 -3.425 -4.562 1.00 86.00 296 GLU A O 1
ATOM 2414 N N . ILE A 1 297 ? 15.010 -1.352 -5.007 1.00 83.06 297 ILE A N 1
ATOM 2415 C CA . ILE A 1 297 ? 14.674 -1.004 -3.617 1.00 83.06 297 ILE A CA 1
ATOM 2416 C C . ILE A 1 297 ? 13.594 -1.931 -3.053 1.00 83.06 297 ILE A C 1
ATOM 2418 O O . ILE A 1 297 ? 13.722 -2.410 -1.925 1.00 83.06 297 ILE A O 1
ATOM 2422 N N . PHE A 1 298 ? 12.514 -2.171 -3.804 1.00 79.88 298 PHE A N 1
ATOM 2423 C CA . PHE A 1 298 ? 11.368 -2.929 -3.289 1.00 79.88 298 PHE A CA 1
ATOM 2424 C C . PHE A 1 298 ? 11.506 -4.445 -3.434 1.00 79.88 298 PHE A C 1
ATOM 2426 O O . PHE A 1 298 ? 10.840 -5.180 -2.707 1.00 79.88 298 PHE A O 1
ATOM 2433 N N . SER A 1 299 ? 12.381 -4.927 -4.317 1.00 75.81 299 SER A N 1
ATOM 2434 C CA . SER A 1 299 ? 12.740 -6.350 -4.400 1.00 75.81 299 SER A CA 1
ATOM 2435 C C . SER A 1 299 ? 13.887 -6.745 -3.460 1.00 75.81 299 SER A C 1
ATOM 2437 O O . SER A 1 299 ? 14.012 -7.918 -3.091 1.00 75.81 299 SER A O 1
ATOM 2439 N N . GLY A 1 300 ? 14.705 -5.777 -3.027 1.00 67.75 300 GLY A N 1
ATOM 2440 C CA . GLY A 1 300 ? 15.972 -6.040 -2.340 1.00 67.75 300 GLY A CA 1
ATOM 2441 C C . GLY A 1 300 ? 16.988 -6.676 -3.288 1.00 67.75 300 GLY A C 1
ATOM 2442 O O . GLY A 1 300 ? 17.495 -7.758 -3.006 1.00 67.75 300 GLY A O 1
ATOM 2443 N N . GLY A 1 301 ? 17.152 -6.084 -4.477 1.00 62.38 301 GLY A N 1
ATOM 2444 C CA . GLY A 1 301 ? 18.143 -6.464 -5.494 1.00 62.38 301 GLY A CA 1
ATOM 2445 C C . GLY A 1 301 ? 17.959 -7.821 -6.196 1.00 62.38 301 GLY A C 1
ATOM 2446 O O . GLY A 1 301 ? 18.596 -8.049 -7.219 1.00 62.38 301 GLY A O 1
ATOM 2447 N N . ASN A 1 302 ? 17.090 -8.706 -5.699 1.00 53.09 302 ASN A N 1
ATOM 2448 C CA . ASN A 1 302 ? 16.936 -10.084 -6.177 1.00 53.09 302 ASN A CA 1
ATOM 2449 C C . ASN A 1 302 ? 15.631 -10.287 -6.961 1.00 53.09 302 ASN A C 1
ATOM 2451 O O . ASN A 1 302 ? 14.665 -10.845 -6.442 1.00 53.09 302 ASN A O 1
ATOM 2455 N N . LEU A 1 303 ? 15.615 -9.849 -8.219 1.00 56.28 303 LEU A N 1
ATOM 2456 C CA . LEU A 1 303 ? 14.646 -10.316 -9.226 1.00 56.28 303 LEU A CA 1
ATOM 2457 C C . LEU A 1 303 ? 15.309 -11.161 -10.324 1.00 56.28 303 LEU A C 1
ATOM 2459 O O . LEU A 1 303 ? 14.718 -11.350 -11.383 1.00 56.28 303 LEU A O 1
ATOM 2463 N N . ALA A 1 304 ? 16.529 -11.640 -10.070 1.00 38.34 304 ALA A N 1
ATOM 2464 C CA . ALA A 1 304 ? 17.182 -12.654 -10.891 1.00 38.34 304 ALA A CA 1
ATOM 2465 C C . ALA A 1 304 ? 16.583 -14.038 -10.612 1.00 38.34 304 ALA A C 1
ATOM 2467 O O . ALA A 1 304 ? 16.335 -14.334 -9.419 1.00 38.34 304 ALA A O 1
#

Sequence (304 aa):
MSHKRIASYRFIPPTTFSGYLLRLLHLSQEKSLPKQTIFKTEKPQISDYHILELSDLMTSRLCSLGAYPEFASTFTSFRMGYQTIVKGHGFADGLDIFDSTPKKLYDLLDQRIEKGILSSEDRKKLSKEIKKSGENKFYIRAVYRQLLLGTTNIPTWGSFSRESRRQPLNWEFLVTPQLTGYIVHSSRAVLEDLQCVKNYGYKIGKEGFAYIEDIEGTYELHIESGEFSSSVIFPVGSNKIHLLDAPRLENVYYFDFDKKRFARGAFALPGSRGRGEYYTTQMDKKNYVIPKETLEIFSGGNLA